Protein AF-A0A3D8HZL1-F1 (afdb_monomer_lite)

Secondary structure (DSSP, 8-state):
---HHHHHHHHHHTT--------TTTTHIIIIIIHHHT---EEEEE--S-B-TTS-B-S-GGGTTHHHHHHHHHHHTT-EEEEPPSSHHHHHHHHHHHHHHHTTT--EEEEEPTTSS-----------GGG------------S---PPPHHHHHHHHHHHHHHTT-EEEEPTTHHHHHHHHH---TTEEE--S-TT-HHHHHHHHHHH-SS-EEEEEEHHHHHHTTTHHHHHHHHHHHHTS--EEEEEEE-SSBTTTTSB--SGGG--HHHHHHHTT-SEEEEESSHHHHHHHHHHHHH--S-SEEEEEEE--S---TTPPPPSS-HHHHHHHHHHHHT-

Radius of gyration: 22.44 Å; chains: 1; bounding box: 57×56×60 Å

pLDDT: mean 88.2, std 12.31, range [43.97, 98.75]

Sequence (341 aa):
MLDTQEFGKLLKDIGVEQFSGVPCSYLAPLTSLNHTFKIPILGFVSLRGKRDENNKNTDEPQHELLGVITDKLLEICEIKYEFLDFDIKKAKIQIKHAKKILDSNQSFFFIVQEGTFCKVPLNLNPLDKSNIVLLDSKKMKSSAESTIPSRLEALRILHNLAFRHNALLFATTGKCGRELYEIADNPNQFYMVGSMGCVSSLSLGIALASKHKVIAIDGDSALLMRLGNLSTNAYYAKNRNLDNFCHILLDNQSHDSTGGQFNLSPFVDFASIAESCGYDKVNIAYNLNDFQKYINLFLEANAGGAHFIYLAIKKGSKENLGRPKILPQDVAKRLSNFLSL

Structure (mmCIF, N/CA/C/O backbone):
data_AF-A0A3D8HZL1-F1
#
_entry.id   AF-A0A3D8HZL1-F1
#
loop_
_atom_site.group_PDB
_atom_site.id
_atom_site.type_symbol
_atom_site.label_atom_id
_atom_site.label_alt_id
_atom_site.label_comp_id
_atom_site.label_asym_id
_atom_site.label_entity_id
_atom_site.label_seq_id
_atom_site.pdbx_PDB_ins_code
_atom_site.Cartn_x
_atom_site.Cartn_y
_atom_site.Cartn_z
_atom_site.occupancy
_atom_site.B_iso_or_equiv
_atom_site.auth_seq_id
_atom_site.auth_comp_id
_atom_site.auth_asym_id
_atom_site.auth_atom_id
_atom_site.pdbx_PDB_model_num
ATOM 1 N N . MET A 1 1 ? 10.787 31.317 -4.666 1.00 67.62 1 MET A N 1
ATOM 2 C CA . MET A 1 1 ? 10.584 30.216 -3.697 1.00 67.62 1 MET A CA 1
ATOM 3 C C . MET A 1 1 ? 11.692 30.321 -2.667 1.00 67.62 1 MET A C 1
ATOM 5 O O . MET A 1 1 ? 12.783 30.702 -3.065 1.00 67.62 1 MET A O 1
ATOM 9 N N . LEU A 1 2 ? 11.412 30.062 -1.388 1.00 75.06 2 LEU A N 1
ATOM 10 C CA . LEU A 1 2 ? 12.455 30.045 -0.357 1.00 75.06 2 LEU A CA 1
ATOM 11 C C . LEU A 1 2 ? 13.391 28.856 -0.597 1.00 75.06 2 LEU A C 1
ATOM 13 O O . LEU A 1 2 ? 12.912 27.751 -0.864 1.00 75.06 2 LEU A O 1
ATOM 17 N N . ASP A 1 3 ? 14.700 29.080 -0.501 1.00 83.56 3 ASP A N 1
ATOM 18 C CA . ASP A 1 3 ? 15.671 27.991 -0.505 1.00 83.56 3 ASP A CA 1
ATOM 19 C C . ASP A 1 3 ? 15.591 27.226 0.824 1.00 83.56 3 ASP A C 1
ATOM 21 O O . ASP A 1 3 ? 15.570 27.809 1.910 1.00 83.56 3 ASP A O 1
ATOM 25 N N . THR A 1 4 ? 15.501 25.897 0.750 1.00 80.12 4 THR A N 1
ATOM 26 C CA . THR A 1 4 ? 15.295 25.063 1.944 1.00 80.12 4 THR A CA 1
ATOM 27 C C . THR A 1 4 ? 16.528 25.037 2.850 1.00 80.12 4 THR A C 1
ATOM 29 O O . THR A 1 4 ? 16.388 24.909 4.066 1.00 80.12 4 THR A O 1
ATOM 32 N N . GLN A 1 5 ? 17.734 25.178 2.292 1.00 82.75 5 GLN A N 1
ATOM 33 C CA . GLN A 1 5 ? 18.969 25.203 3.076 1.00 82.75 5 GLN A CA 1
ATOM 34 C C . GLN A 1 5 ? 19.147 26.550 3.769 1.00 82.75 5 GLN A C 1
ATOM 36 O O . GLN A 1 5 ? 19.523 26.588 4.939 1.00 82.75 5 GLN A O 1
ATOM 41 N N . GLU A 1 6 ? 18.850 27.644 3.069 1.00 86.19 6 GLU A N 1
ATOM 42 C CA . GLU A 1 6 ? 18.871 28.994 3.633 1.00 86.19 6 GLU A CA 1
ATOM 43 C C . GLU A 1 6 ? 17.853 29.132 4.770 1.00 86.19 6 GLU A C 1
ATOM 45 O O . GLU A 1 6 ? 18.212 29.536 5.875 1.00 86.19 6 GLU A O 1
ATOM 50 N N . PHE A 1 7 ? 16.612 28.682 4.558 1.00 86.88 7 PHE A N 1
ATOM 51 C CA . PHE A 1 7 ? 15.594 28.681 5.610 1.00 86.88 7 PHE A CA 1
ATOM 52 C C . PHE A 1 7 ? 15.982 27.786 6.796 1.00 86.88 7 PHE A C 1
ATOM 54 O O . PHE A 1 7 ? 15.795 28.160 7.952 1.00 86.88 7 PHE A O 1
ATOM 61 N N . GLY A 1 8 ? 16.594 26.629 6.525 1.00 84.75 8 GLY A N 1
ATOM 62 C CA . GLY A 1 8 ? 17.117 25.751 7.567 1.00 84.75 8 GLY A CA 1
ATOM 63 C C . GLY A 1 8 ? 18.226 26.386 8.415 1.00 84.75 8 GLY A C 1
ATOM 64 O O . GLY A 1 8 ? 18.346 26.042 9.588 1.00 84.75 8 GLY A O 1
ATOM 65 N N . LYS A 1 9 ? 19.020 27.316 7.865 1.00 88.94 9 LYS A N 1
ATOM 66 C CA . LYS A 1 9 ? 20.005 28.096 8.638 1.00 88.94 9 LYS A CA 1
ATOM 67 C C . LYS A 1 9 ? 19.318 29.116 9.538 1.00 88.94 9 LYS A C 1
ATOM 69 O O . LYS A 1 9 ? 19.621 29.144 10.721 1.00 88.94 9 LYS A O 1
ATOM 74 N N . LEU A 1 10 ? 18.320 29.838 9.025 1.00 89.62 10 LEU A N 1
ATOM 75 C CA . LEU A 1 10 ? 17.545 30.794 9.825 1.00 89.62 10 LEU A CA 1
ATOM 76 C C . LEU A 1 10 ? 16.873 30.134 11.039 1.00 89.62 10 LEU A C 1
ATOM 78 O O . LEU A 1 10 ? 16.855 30.713 12.121 1.00 89.62 10 LEU A O 1
ATOM 82 N N . LEU A 1 11 ? 16.353 28.910 10.883 1.00 86.25 11 LEU A N 1
ATOM 83 C CA . LEU A 1 11 ? 15.799 28.135 12.002 1.00 86.25 11 LEU A CA 1
ATOM 84 C C . LEU A 1 11 ? 16.864 27.802 13.058 1.00 86.25 11 LEU A C 1
ATOM 86 O O . LEU A 1 11 ? 16.599 27.888 14.256 1.00 86.25 11 LEU A O 1
ATOM 90 N N . LYS A 1 12 ? 18.083 27.470 12.626 1.00 87.88 12 LYS A N 1
ATOM 91 C CA . LYS A 1 12 ? 19.201 27.210 13.541 1.00 87.88 12 LYS A CA 1
ATOM 92 C C . LYS A 1 12 ? 19.683 28.477 14.239 1.00 87.88 12 LYS A C 1
ATOM 94 O O . LYS A 1 12 ? 19.988 28.413 15.425 1.00 87.88 12 LYS A O 1
ATOM 99 N N . ASP A 1 13 ? 19.686 29.616 13.550 1.00 91.94 13 ASP A N 1
ATOM 100 C CA . ASP A 1 13 ? 20.103 30.908 14.111 1.00 91.94 13 ASP A CA 1
ATOM 101 C C . ASP A 1 13 ? 19.198 31.358 15.274 1.00 91.94 13 ASP A C 1
ATOM 103 O O . ASP A 1 13 ? 19.655 32.046 16.184 1.00 91.94 13 ASP A O 1
ATOM 107 N N . ILE A 1 14 ? 17.933 30.919 15.296 1.00 92.88 14 ILE A N 1
ATOM 108 C CA . ILE A 1 14 ? 16.999 31.138 16.415 1.00 92.88 14 ILE A CA 1
ATOM 109 C C . ILE A 1 14 ? 16.994 29.994 17.449 1.00 92.88 14 ILE A C 1
ATOM 111 O O . ILE A 1 14 ? 16.110 29.939 18.304 1.00 92.88 14 ILE A O 1
ATOM 115 N N . GLY A 1 15 ? 17.960 29.072 17.381 1.00 88.62 15 GLY A N 1
ATOM 116 C CA . GLY A 1 15 ? 18.131 27.973 18.336 1.00 88.62 15 GLY A CA 1
ATOM 117 C C . GLY A 1 15 ? 17.272 26.730 18.074 1.00 88.62 15 GLY A C 1
ATOM 118 O O . GLY A 1 15 ? 17.205 25.849 18.930 1.00 88.62 15 GLY A O 1
ATOM 119 N N . VAL A 1 16 ? 16.612 26.618 16.914 1.00 86.31 16 VAL A N 1
ATOM 120 C CA . VAL A 1 16 ? 15.853 25.415 16.534 1.00 86.31 16 VAL A CA 1
ATOM 121 C C . VAL A 1 16 ? 16.761 24.469 15.748 1.00 86.31 16 VAL A C 1
ATOM 123 O O . VAL A 1 16 ? 16.917 24.574 14.532 1.00 86.31 16 VAL A O 1
ATOM 126 N N . GLU A 1 17 ? 17.369 23.515 16.452 1.00 81.50 17 GLU A N 1
ATOM 127 C CA . GLU A 1 17 ? 18.306 22.554 15.848 1.00 81.50 17 GLU A CA 1
ATOM 128 C C . GLU A 1 17 ? 17.616 21.372 15.156 1.00 81.50 17 GLU A C 1
ATOM 130 O O . GLU A 1 17 ? 18.170 20.782 14.225 1.00 81.50 17 GLU A O 1
ATOM 135 N N . GLN A 1 18 ? 16.401 21.033 15.597 1.00 73.56 18 GLN A N 1
ATOM 136 C CA . GLN A 1 18 ? 15.614 19.923 15.075 1.00 73.56 18 GLN A CA 1
ATOM 137 C C . GLN A 1 18 ? 14.296 20.434 14.511 1.00 73.56 18 GLN A C 1
ATOM 139 O O . GLN A 1 18 ? 13.428 20.928 15.225 1.00 73.56 18 GLN A O 1
ATOM 144 N N . PHE A 1 19 ? 14.140 20.274 13.207 1.00 73.50 19 PHE A N 1
ATOM 145 C CA . PHE A 1 19 ? 12.904 20.550 12.503 1.00 73.50 19 PHE A CA 1
ATOM 146 C C . PHE A 1 19 ? 12.744 19.514 11.402 1.00 73.50 19 PHE A C 1
ATOM 148 O O . PHE A 1 19 ? 13.710 19.065 10.786 1.00 73.50 19 PHE A O 1
ATOM 155 N N . SER A 1 20 ? 11.503 19.124 11.162 1.00 66.38 20 SER A N 1
ATOM 156 C CA . SER A 1 20 ? 11.160 18.216 10.084 1.00 66.38 20 SER A CA 1
ATOM 157 C C . SER A 1 20 ? 9.954 18.774 9.360 1.00 66.38 20 SER A C 1
ATOM 159 O O . SER A 1 20 ? 9.000 19.244 9.985 1.00 66.38 20 SER A O 1
ATOM 161 N N . GLY A 1 21 ? 9.999 18.727 8.031 1.00 62.84 21 GLY A N 1
ATOM 162 C CA . GLY A 1 21 ? 8.802 18.919 7.236 1.00 62.84 21 GLY A CA 1
ATOM 163 C C . GLY A 1 21 ? 7.863 17.764 7.534 1.00 62.84 21 GLY A C 1
ATOM 164 O O . GLY A 1 21 ? 8.164 16.615 7.220 1.00 62.84 21 GLY A O 1
ATOM 165 N N . VAL A 1 22 ? 6.730 18.058 8.156 1.00 55.78 22 VAL A N 1
ATOM 166 C CA . VAL A 1 22 ? 5.707 17.046 8.373 1.00 55.78 22 VAL A CA 1
ATOM 167 C C . VAL A 1 22 ? 4.932 16.901 7.061 1.00 55.78 22 VAL A C 1
ATOM 169 O O . VAL A 1 22 ? 4.287 17.864 6.639 1.00 55.78 22 VAL A O 1
ATOM 172 N N . PRO A 1 23 ? 4.974 15.744 6.376 1.00 57.34 23 PRO A N 1
ATOM 173 C CA . PRO A 1 23 ? 4.079 15.520 5.247 1.00 57.34 23 PRO A CA 1
ATOM 174 C C . PRO A 1 23 ? 2.627 15.648 5.725 1.00 57.34 23 PRO A C 1
ATOM 176 O O . PRO A 1 23 ? 2.332 15.338 6.876 1.00 57.34 23 PRO A O 1
ATOM 179 N N . CYS A 1 24 ? 1.685 16.023 4.855 1.00 56.47 24 CYS A N 1
ATOM 180 C CA . CYS A 1 24 ? 0.246 16.089 5.180 1.00 56.47 24 CYS A CA 1
ATOM 181 C C . CYS A 1 24 ? -0.378 14.713 5.552 1.00 56.47 24 CYS A C 1
ATOM 183 O O . CYS A 1 24 ? -1.572 14.495 5.367 1.00 56.47 24 CYS A O 1
ATOM 185 N N . SER A 1 25 ? 0.424 13.741 6.000 1.00 58.78 25 SER A N 1
ATOM 186 C CA . SER A 1 25 ? 0.198 12.310 5.886 1.00 58.78 25 SER A CA 1
ATOM 187 C C . SER A 1 25 ? 0.012 11.555 7.196 1.00 58.78 25 SER A C 1
ATOM 189 O O . SER A 1 25 ? -0.097 10.330 7.137 1.00 58.78 25 SER A O 1
ATOM 191 N N . TYR A 1 26 ? -0.049 12.210 8.360 1.00 65.94 26 TYR A N 1
ATOM 192 C CA . TYR A 1 26 ? -0.315 11.485 9.615 1.00 65.94 26 TYR A CA 1
ATOM 193 C C . TYR A 1 26 ? -1.641 10.719 9.566 1.00 65.94 26 TYR A C 1
ATOM 195 O O . TYR A 1 26 ? -1.718 9.581 10.018 1.00 65.94 26 TYR A O 1
ATOM 203 N N . LEU A 1 27 ? -2.647 11.301 8.912 1.00 76.50 27 LEU A N 1
ATOM 204 C CA . LEU A 1 27 ? -3.938 10.666 8.651 1.00 76.50 27 LEU A CA 1
ATOM 205 C C . LEU A 1 27 ? -4.109 10.289 7.171 1.00 76.50 27 LEU A C 1
ATOM 207 O O . LEU A 1 27 ? -5.232 10.068 6.731 1.00 76.50 27 LEU A O 1
ATOM 211 N N . ALA A 1 28 ? -3.017 10.187 6.394 1.00 77.75 28 ALA A N 1
ATOM 212 C CA . ALA A 1 28 ? -3.084 9.983 4.940 1.00 77.75 28 ALA A CA 1
ATOM 213 C C . ALA A 1 28 ? -3.964 8.802 4.505 1.00 77.75 28 ALA A C 1
ATOM 215 O O . ALA A 1 28 ? -4.755 8.997 3.586 1.00 77.75 28 ALA A O 1
ATOM 216 N N . PRO A 1 29 ? -3.909 7.606 5.128 1.00 82.81 29 PRO A N 1
ATOM 217 C CA . PRO A 1 29 ? -4.814 6.527 4.740 1.00 82.81 29 PRO A CA 1
ATOM 218 C C . PRO A 1 29 ? -6.289 6.944 4.808 1.00 82.81 29 PRO A C 1
ATOM 220 O O . PRO A 1 29 ? -7.064 6.615 3.922 1.00 82.81 29 PRO A O 1
ATOM 223 N N . LEU A 1 30 ? -6.669 7.747 5.801 1.00 84.19 30 LEU A N 1
ATOM 224 C CA . LEU A 1 30 ? -8.041 8.215 5.966 1.00 84.19 30 LEU A CA 1
ATOM 225 C C . LEU A 1 30 ? -8.363 9.389 5.030 1.00 84.19 30 LEU A C 1
ATOM 227 O O . LEU A 1 30 ? -9.358 9.352 4.309 1.00 84.19 30 LEU A O 1
ATOM 231 N N . THR A 1 31 ? -7.508 10.411 4.994 1.00 84.69 31 THR A N 1
ATOM 232 C CA . THR A 1 31 ? -7.794 11.676 4.297 1.00 84.69 31 THR A CA 1
ATOM 233 C C . THR A 1 31 ? -7.377 11.688 2.828 1.00 84.69 31 THR A C 1
ATOM 235 O O . THR A 1 31 ? -8.007 12.353 2.016 1.00 84.69 31 THR A O 1
ATOM 238 N N . SER A 1 32 ? -6.320 10.961 2.462 1.00 83.81 32 SER A N 1
ATOM 239 C CA . SER A 1 32 ? -5.737 10.961 1.111 1.00 83.81 32 SER A CA 1
ATOM 240 C C . SER A 1 32 ? -6.030 9.689 0.315 1.00 83.81 32 SER A C 1
ATOM 242 O O . SER A 1 32 ? -5.999 9.724 -0.908 1.00 83.81 32 SER A O 1
ATOM 244 N N . LEU A 1 33 ? -6.306 8.557 0.975 1.00 83.81 33 LEU A N 1
ATOM 245 C CA . LEU A 1 33 ? -6.758 7.339 0.295 1.00 83.81 33 LEU A CA 1
ATOM 246 C C . LEU A 1 33 ? -8.278 7.206 0.403 1.00 83.81 33 LEU A C 1
ATOM 248 O O . LEU A 1 33 ? -8.976 7.376 -0.591 1.00 83.81 33 LEU A O 1
ATOM 252 N N . ASN A 1 34 ? -8.816 6.969 1.596 1.00 85.69 34 ASN A N 1
ATOM 253 C CA . ASN A 1 34 ? -10.232 6.637 1.738 1.00 85.69 34 ASN A CA 1
ATOM 254 C C . ASN A 1 34 ? -11.156 7.782 1.323 1.00 85.69 34 ASN A C 1
ATOM 256 O O . ASN A 1 34 ? -12.070 7.571 0.527 1.00 85.69 34 ASN A O 1
ATOM 260 N N . HIS A 1 35 ? -10.904 8.999 1.813 1.00 87.06 35 HIS A N 1
ATOM 261 C CA . HIS A 1 35 ? -11.725 10.156 1.462 1.00 87.06 35 HIS A CA 1
ATOM 262 C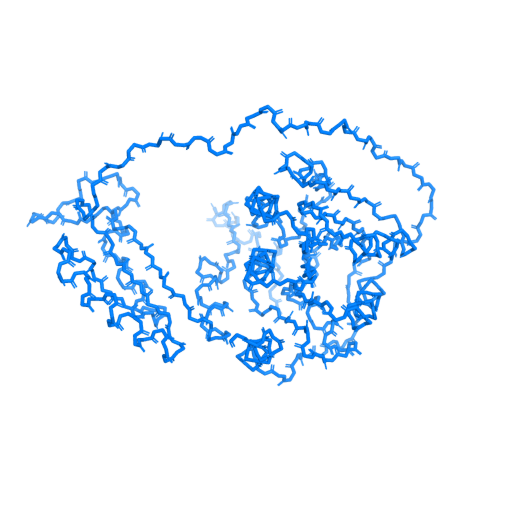 C . HIS A 1 35 ? -11.628 10.498 -0.035 1.00 87.06 35 HIS A C 1
ATOM 264 O O . HIS A 1 35 ? -12.650 10.768 -0.667 1.00 87.06 35 HIS A O 1
ATOM 270 N N . THR A 1 36 ? -10.420 10.466 -0.609 1.00 87.62 36 THR A N 1
ATOM 271 C CA . THR A 1 36 ? -10.164 10.835 -2.012 1.00 87.62 36 THR A CA 1
ATOM 272 C C . THR A 1 36 ? -10.708 9.807 -3.005 1.00 87.62 36 THR A C 1
ATOM 274 O O . THR A 1 36 ? -11.285 10.187 -4.021 1.00 87.62 36 THR A O 1
ATOM 277 N N . PHE A 1 37 ? -10.552 8.512 -2.720 1.00 88.19 37 PHE A N 1
ATOM 278 C CA . PHE A 1 37 ? -11.032 7.430 -3.586 1.00 88.19 37 PHE A CA 1
ATOM 279 C C . PHE A 1 37 ? -12.460 6.981 -3.259 1.00 88.19 37 PHE A C 1
ATOM 281 O O . PHE A 1 37 ? -13.004 6.149 -3.979 1.00 88.19 37 PHE A O 1
ATOM 288 N N . LYS A 1 38 ? -13.066 7.512 -2.187 1.00 89.81 38 LYS A N 1
ATOM 289 C CA . LYS A 1 38 ? -14.375 7.086 -1.663 1.00 89.81 38 LYS A CA 1
ATOM 290 C C . LYS A 1 38 ? -14.443 5.572 -1.429 1.00 89.81 38 LYS A C 1
ATOM 292 O O . LYS A 1 38 ? -15.451 4.938 -1.714 1.00 89.81 38 LYS A O 1
ATOM 297 N N . ILE A 1 39 ? -13.356 5.004 -0.900 1.00 87.88 39 ILE A N 1
ATOM 298 C CA . ILE A 1 39 ? -13.279 3.590 -0.511 1.00 87.88 39 ILE A CA 1
ATOM 299 C C . ILE A 1 39 ? -13.743 3.490 0.951 1.00 87.88 39 ILE A C 1
ATOM 301 O O . ILE A 1 39 ? -13.028 3.971 1.839 1.00 87.88 39 ILE A O 1
ATOM 305 N N . PRO A 1 40 ? -14.932 2.924 1.229 1.00 89.44 40 PRO A N 1
ATOM 306 C CA . PRO A 1 40 ? -15.453 2.845 2.585 1.00 89.44 40 PRO A CA 1
ATOM 307 C C . PRO A 1 40 ? -14.705 1.780 3.391 1.00 89.44 40 PRO A C 1
ATOM 309 O O . PRO A 1 40 ? -14.499 0.660 2.926 1.00 89.44 40 PRO A O 1
ATOM 312 N N . ILE A 1 41 ? -14.337 2.114 4.629 1.00 91.44 41 ILE A N 1
ATOM 313 C CA . ILE A 1 41 ? -13.840 1.138 5.604 1.00 91.44 41 ILE A CA 1
ATOM 314 C C . ILE A 1 41 ? -14.643 1.213 6.895 1.00 91.44 41 ILE A C 1
ATOM 316 O O . ILE A 1 41 ? -15.091 2.289 7.303 1.00 91.44 41 ILE A O 1
ATOM 320 N N . LEU A 1 42 ? -14.768 0.062 7.553 1.00 92.06 42 LEU A N 1
ATOM 321 C CA . LEU A 1 42 ? -15.196 -0.020 8.940 1.00 92.06 42 LEU A CA 1
ATOM 322 C C . LEU A 1 42 ? -13.956 -0.027 9.835 1.00 92.06 42 LEU A C 1
ATOM 324 O O . LEU A 1 42 ? -13.165 -0.969 9.787 1.00 92.06 42 LEU A O 1
ATOM 328 N N . GLY A 1 43 ? -13.781 1.025 10.627 1.00 91.88 43 GLY A N 1
ATOM 329 C CA . GLY A 1 43 ? -12.673 1.163 11.563 1.00 91.88 43 GLY A CA 1
ATOM 330 C C . GLY A 1 43 ? -13.081 0.913 13.010 1.00 91.88 43 GLY A C 1
ATOM 331 O O . GLY A 1 43 ? -14.234 1.103 13.393 1.00 91.88 43 GLY A O 1
ATOM 332 N N . PHE A 1 44 ? -12.105 0.537 13.831 1.00 92.62 44 PHE A N 1
ATOM 333 C CA . PHE A 1 44 ? -12.229 0.484 15.285 1.00 92.62 44 PHE A CA 1
ATOM 334 C C . PHE A 1 44 ? -11.041 1.234 15.882 1.00 92.62 44 PHE A C 1
ATOM 336 O O . PHE A 1 44 ? -9.894 0.949 15.536 1.00 92.62 44 PHE A O 1
ATOM 343 N N . VAL A 1 45 ? -11.309 2.198 16.758 1.00 92.94 45 VAL A N 1
ATOM 344 C CA . VAL A 1 45 ? -10.292 3.010 17.430 1.00 92.94 45 VAL A CA 1
ATOM 345 C C . VAL A 1 45 ? -10.463 2.838 18.927 1.00 92.94 45 VAL A C 1
ATOM 347 O O . VAL A 1 45 ? -11.520 3.128 19.478 1.00 92.94 45 VAL A O 1
ATOM 350 N N . SER A 1 46 ? -9.422 2.350 19.593 1.00 91.31 46 SER A N 1
ATOM 351 C CA . SER A 1 46 ? -9.400 2.258 21.049 1.00 91.31 46 SER A CA 1
ATOM 352 C C . SER A 1 46 ? -9.317 3.652 21.666 1.00 91.31 46 SER A C 1
ATOM 354 O O . SER A 1 46 ? -8.378 4.396 21.376 1.00 91.31 46 SER A O 1
ATOM 356 N N . LEU A 1 47 ? -10.248 3.980 22.557 1.00 91.88 47 LEU A N 1
ATOM 357 C CA . LEU A 1 47 ? -10.196 5.194 23.358 1.00 91.88 47 LEU A CA 1
ATOM 358 C C . LEU A 1 47 ? -9.302 4.966 24.574 1.00 91.88 47 LEU A C 1
ATOM 360 O O . LEU A 1 47 ? -9.702 4.326 25.546 1.00 91.88 47 LEU A O 1
ATOM 364 N N . ARG A 1 48 ? -8.088 5.501 24.501 1.00 89.81 48 ARG A N 1
ATOM 365 C CA . ARG A 1 48 ? -7.121 5.547 25.603 1.00 89.81 48 ARG A CA 1
ATOM 366 C C . ARG A 1 48 ? -7.121 6.945 26.221 1.00 89.81 48 ARG A C 1
ATOM 368 O O . ARG A 1 48 ? -7.351 7.914 25.505 1.00 89.81 48 ARG A O 1
ATOM 375 N N . GLY A 1 49 ? -6.883 7.051 27.528 1.00 89.44 49 GLY A N 1
ATOM 376 C CA . GLY A 1 49 ? -6.830 8.338 28.239 1.00 89.44 49 GLY A CA 1
ATOM 377 C C . GLY A 1 49 ? -8.169 9.052 28.443 1.00 89.44 49 GLY A C 1
ATOM 378 O O . GLY A 1 49 ? -8.194 10.274 28.605 1.00 89.44 49 GLY A O 1
ATOM 379 N N . LYS A 1 50 ? -9.297 8.324 28.411 1.00 90.06 50 LYS A N 1
ATOM 380 C CA . LYS A 1 50 ? -10.621 8.891 28.723 1.00 90.06 50 LYS A CA 1
ATOM 381 C C . LYS A 1 50 ? -10.585 9.525 30.119 1.00 90.06 50 LYS A C 1
ATOM 383 O O . LYS A 1 50 ? -10.132 8.892 31.068 1.00 90.06 50 LYS A O 1
ATOM 388 N N . ARG A 1 51 ? -11.093 10.753 30.241 1.00 88.25 51 ARG A N 1
ATOM 389 C CA . ARG A 1 51 ? -11.216 11.428 31.538 1.00 88.25 51 ARG A CA 1
ATOM 390 C C . ARG A 1 51 ? -12.261 10.740 32.411 1.00 88.25 51 ARG A C 1
ATOM 392 O O . ARG A 1 51 ? -13.329 10.366 31.919 1.00 88.25 51 ARG A O 1
ATOM 399 N N . ASP A 1 52 ? -11.941 10.589 33.690 1.00 88.00 52 ASP A N 1
ATOM 400 C CA . ASP A 1 52 ? -12.889 10.116 34.692 1.00 88.00 52 ASP A CA 1
ATOM 401 C C . ASP A 1 52 ? -13.942 11.190 35.030 1.00 88.00 52 ASP A C 1
ATOM 403 O O . ASP A 1 52 ? -13.952 12.304 34.498 1.00 88.00 52 ASP A O 1
ATOM 407 N N . GLU A 1 53 ? -14.843 10.849 35.942 1.00 87.94 53 GLU A N 1
ATOM 408 C CA . GLU A 1 53 ? -15.890 11.734 36.460 1.00 87.94 53 GLU A CA 1
ATOM 409 C C . GLU A 1 53 ? -15.362 12.997 37.171 1.00 87.94 53 GLU A C 1
ATOM 411 O O . GLU A 1 53 ? -16.081 13.989 37.268 1.00 87.94 53 GLU A O 1
ATOM 416 N N . ASN A 1 54 ? -14.089 13.014 37.580 1.00 90.38 54 ASN A N 1
ATOM 417 C CA . ASN A 1 54 ? -13.404 14.170 38.167 1.00 90.38 54 ASN A CA 1
ATOM 418 C C . ASN A 1 54 ? -12.515 14.914 37.153 1.00 90.38 54 ASN A C 1
ATOM 420 O O . ASN A 1 54 ? -11.683 15.738 37.543 1.00 90.38 54 ASN A O 1
ATOM 424 N N . ASN A 1 55 ? -12.669 14.622 35.858 1.00 87.50 55 ASN A N 1
ATOM 425 C CA . ASN A 1 55 ? -11.872 15.165 34.762 1.00 87.50 55 ASN A CA 1
ATOM 426 C C . ASN A 1 55 ? -10.358 14.859 34.859 1.00 87.50 55 ASN A C 1
ATOM 428 O O . ASN A 1 55 ? -9.525 15.601 34.330 1.00 87.50 55 ASN A O 1
ATOM 432 N N . LYS A 1 56 ? -9.970 13.763 35.522 1.00 88.62 56 LYS A N 1
ATOM 433 C CA . LYS A 1 56 ? -8.576 13.307 35.629 1.00 88.62 56 LYS A CA 1
ATOM 434 C C . LYS A 1 56 ? -8.267 12.241 34.581 1.00 88.62 56 LYS A C 1
ATOM 436 O O . LYS A 1 56 ? -9.128 11.449 34.209 1.00 88.62 56 LYS A O 1
ATOM 441 N N . ASN A 1 57 ? -7.028 12.244 34.079 1.00 87.69 57 ASN A N 1
ATOM 442 C CA . ASN A 1 57 ? -6.518 11.135 33.272 1.00 87.69 57 ASN A CA 1
ATOM 443 C C . ASN A 1 57 ? -5.943 10.073 34.216 1.00 87.69 57 ASN A C 1
ATOM 445 O O . ASN A 1 57 ? -5.090 10.392 35.042 1.00 87.69 57 ASN A O 1
ATOM 449 N N . THR A 1 58 ? -6.416 8.837 34.089 1.00 86.12 58 THR A N 1
ATOM 450 C CA . THR A 1 58 ? -5.942 7.674 34.855 1.00 86.12 58 THR A CA 1
ATOM 451 C C . THR A 1 58 ? -5.103 6.711 34.009 1.00 86.12 58 THR A C 1
ATOM 453 O O . THR A 1 58 ? -4.663 5.683 34.512 1.00 86.12 58 THR A O 1
ATOM 456 N N . ASP A 1 59 ? -4.910 7.020 32.725 1.00 89.06 59 ASP A N 1
ATOM 457 C CA . ASP A 1 59 ? -4.055 6.291 31.786 1.00 89.06 59 ASP A CA 1
ATOM 458 C C . ASP A 1 59 ? -2.674 6.968 31.694 1.00 89.06 59 ASP A C 1
ATOM 460 O O . ASP A 1 59 ? -2.438 8.040 32.254 1.00 89.06 59 ASP A O 1
ATOM 464 N N . GLU A 1 60 ? -1.769 6.365 30.934 1.00 88.44 60 GLU A N 1
ATOM 465 C CA . GLU A 1 60 ? -0.442 6.903 30.673 1.00 88.44 60 GLU A CA 1
ATOM 466 C C . GLU A 1 60 ? -0.499 8.321 30.059 1.00 88.44 60 GLU A C 1
ATOM 468 O O . GLU A 1 60 ? -1.389 8.609 29.243 1.00 88.44 60 GLU A O 1
ATOM 473 N N . PRO A 1 61 ? 0.449 9.219 30.396 1.00 89.00 61 PRO A N 1
ATOM 474 C CA . PRO A 1 61 ? 0.394 10.633 30.010 1.00 89.00 61 PRO A CA 1
ATOM 475 C C . PRO A 1 61 ? 0.247 10.882 28.503 1.00 89.00 61 PRO A C 1
ATOM 477 O O . PRO A 1 61 ? -0.463 11.797 28.092 1.00 89.00 61 PRO A O 1
ATOM 480 N N . GLN A 1 62 ? 0.847 10.044 27.650 1.00 86.19 62 GLN A N 1
ATOM 481 C CA . GLN A 1 62 ? 0.746 10.187 26.192 1.00 86.19 62 GLN A CA 1
ATOM 482 C C . GLN A 1 62 ? -0.681 10.014 25.647 1.00 86.19 62 GLN A C 1
ATOM 484 O O . GLN A 1 62 ? -0.973 10.460 24.537 1.00 86.19 62 GLN A O 1
ATOM 489 N N . HIS A 1 63 ? -1.579 9.373 26.399 1.00 89.75 63 HIS A N 1
ATOM 490 C CA . HIS A 1 63 ? -2.968 9.173 25.992 1.00 89.75 63 HIS A CA 1
ATOM 491 C C . HIS A 1 63 ? -3.886 10.327 26.408 1.00 89.75 63 HIS A C 1
ATOM 493 O O . HIS A 1 63 ? -5.003 10.418 25.904 1.00 89.75 63 HIS A O 1
ATOM 499 N N . GLU A 1 64 ? -3.422 11.228 27.278 1.00 90.94 64 GLU A N 1
ATOM 500 C CA . GLU A 1 64 ? -4.231 12.288 27.884 1.00 90.94 64 GLU A CA 1
ATOM 501 C C . GLU A 1 64 ? -4.954 13.157 26.847 1.00 90.94 64 GLU A C 1
ATOM 503 O O . GLU A 1 64 ? -6.153 13.419 26.960 1.00 90.94 64 GLU A O 1
ATOM 508 N N . LEU A 1 65 ? -4.224 13.597 25.820 1.00 91.06 65 LEU A N 1
ATOM 509 C CA . LEU A 1 65 ? -4.796 14.403 24.749 1.00 91.06 65 LEU A CA 1
ATOM 510 C C . LEU A 1 65 ? -5.739 13.564 23.879 1.00 91.06 65 LEU A C 1
ATOM 512 O O . LEU A 1 65 ? -6.854 13.996 23.588 1.00 91.06 65 LEU A O 1
ATOM 516 N N . LEU A 1 66 ? -5.312 12.357 23.492 1.00 89.75 66 LEU A N 1
ATOM 517 C CA . LEU A 1 66 ? -6.083 11.468 22.618 1.00 89.75 66 LEU A CA 1
ATOM 518 C C . LEU A 1 66 ? -7.440 11.104 23.227 1.00 89.75 66 LEU A C 1
ATOM 520 O O . LEU A 1 66 ? -8.441 11.121 22.511 1.00 89.75 66 LEU A O 1
ATOM 524 N N . GLY A 1 67 ? -7.521 10.888 24.538 1.00 89.88 67 GLY A N 1
ATOM 525 C CA . GLY A 1 67 ? -8.785 10.609 25.219 1.00 89.88 67 GLY A CA 1
ATOM 526 C C . GLY A 1 67 ? -9.818 11.737 25.151 1.00 89.88 67 GLY A C 1
ATOM 527 O O . GLY A 1 67 ? -11.003 11.484 25.352 1.00 89.88 67 GLY A O 1
ATOM 528 N N . VAL A 1 68 ? -9.385 12.964 24.835 1.00 91.75 68 VAL A N 1
ATOM 529 C CA . VAL A 1 68 ? -10.232 14.168 24.729 1.00 91.75 68 VAL A CA 1
ATOM 530 C C . VAL A 1 68 ? -10.535 14.560 23.277 1.00 91.75 68 VAL A C 1
ATOM 532 O O . VAL A 1 68 ? -11.491 15.306 23.034 1.00 91.75 68 VAL A O 1
ATOM 535 N N . ILE A 1 69 ? -9.705 14.128 22.320 1.00 93.69 69 ILE A N 1
ATOM 536 C CA . ILE A 1 69 ? -9.806 14.563 20.917 1.00 93.69 69 ILE A CA 1
ATOM 537 C C . ILE A 1 69 ? -10.098 13.440 19.921 1.00 93.69 69 ILE A C 1
ATOM 539 O O . ILE A 1 69 ? -10.253 13.741 18.745 1.00 93.69 69 ILE A O 1
ATOM 543 N N . THR A 1 70 ? -10.151 12.168 20.329 1.00 92.94 70 THR A N 1
ATOM 544 C CA . THR A 1 70 ? -10.310 11.035 19.389 1.00 92.94 70 THR A CA 1
ATOM 545 C C . THR A 1 70 ? -11.546 11.172 18.495 1.00 92.94 70 THR A C 1
ATOM 547 O O . THR A 1 70 ? -11.459 11.010 17.281 1.00 92.94 70 THR A O 1
ATOM 550 N N . ASP A 1 71 ? -12.690 11.497 19.084 1.00 93.69 71 ASP A N 1
ATOM 551 C CA . ASP A 1 71 ? -13.956 11.740 18.392 1.00 93.69 71 ASP A CA 1
ATOM 552 C C . ASP A 1 71 ? -13.880 12.974 17.477 1.00 93.69 71 ASP A C 1
ATOM 554 O O . ASP A 1 71 ? -14.251 12.909 16.305 1.00 93.69 71 ASP A O 1
ATOM 558 N N . LYS A 1 72 ? -13.280 14.062 17.971 1.00 94.88 72 LYS A N 1
ATOM 559 C CA . LYS A 1 72 ? -13.058 15.304 17.213 1.00 94.88 72 LYS A CA 1
ATOM 560 C C . LYS A 1 72 ? -12.135 15.095 16.016 1.00 94.88 72 LYS A C 1
ATOM 562 O O . LYS A 1 72 ? -12.348 15.693 14.969 1.00 94.88 72 LYS A O 1
ATOM 567 N N . LEU A 1 73 ? -11.118 14.241 16.138 1.00 91.94 73 LEU A N 1
ATOM 568 C CA . LEU A 1 73 ? -10.231 13.894 15.026 1.00 91.94 73 LEU A CA 1
ATOM 569 C C . LEU A 1 73 ? -11.000 13.178 13.911 1.00 91.94 73 LEU A C 1
ATOM 571 O O . LEU A 1 73 ? -10.790 13.487 12.738 1.00 91.94 73 LEU A O 1
ATOM 575 N N . LEU A 1 74 ? -11.901 12.253 14.264 1.00 92.25 74 LEU A N 1
ATOM 576 C CA . LEU A 1 74 ? -12.765 11.579 13.291 1.00 92.25 74 LEU A CA 1
ATOM 577 C C . LEU A 1 74 ? -13.748 12.563 12.649 1.00 92.25 74 LEU A C 1
ATOM 579 O O . LEU A 1 74 ? -13.910 12.543 11.430 1.00 92.25 74 LEU A O 1
ATOM 583 N N . GLU A 1 75 ? -14.333 13.462 13.441 1.00 93.62 75 GLU A N 1
ATOM 584 C CA . GLU A 1 75 ? -15.227 14.514 12.953 1.00 93.62 75 GLU A CA 1
ATOM 585 C C . GLU A 1 75 ? -14.530 15.459 11.965 1.00 93.62 75 GLU A C 1
ATOM 587 O O . GLU A 1 75 ? -15.042 15.678 10.869 1.00 93.62 75 GLU A O 1
ATOM 592 N N . ILE A 1 76 ? -13.329 15.947 12.300 1.00 92.19 76 ILE A N 1
ATOM 593 C CA . ILE A 1 76 ? -12.503 16.800 11.425 1.00 92.19 76 ILE A CA 1
ATOM 594 C C . ILE A 1 76 ? -12.141 16.075 10.122 1.00 92.19 76 ILE A C 1
ATOM 596 O O . ILE A 1 76 ? -12.041 16.703 9.072 1.00 92.19 76 ILE A O 1
ATOM 600 N N . CYS A 1 77 ? -11.959 14.753 10.170 1.00 89.56 77 CYS A N 1
ATOM 601 C CA . CYS A 1 77 ? -11.713 13.939 8.978 1.00 89.56 77 CYS A CA 1
ATOM 602 C C . CYS A 1 77 ? -12.986 13.602 8.184 1.00 89.56 77 CYS A C 1
ATOM 604 O O . CYS A 1 77 ? -12.904 12.839 7.219 1.00 89.56 77 CYS A O 1
ATOM 606 N N . GLU A 1 78 ? -14.146 14.131 8.585 1.00 91.88 78 GLU A N 1
ATOM 607 C CA . GLU A 1 78 ? -15.465 13.839 8.012 1.00 91.88 78 GLU A CA 1
ATOM 608 C C . GLU A 1 78 ? -15.837 12.345 8.068 1.00 91.88 78 GLU A C 1
ATOM 610 O O . GLU A 1 78 ? -16.535 11.814 7.200 1.00 91.88 78 GLU A O 1
ATOM 615 N N . ILE A 1 79 ? -15.374 11.643 9.104 1.00 92.75 79 ILE A N 1
ATOM 616 C CA . ILE A 1 79 ? -15.644 10.221 9.322 1.00 92.75 79 ILE A CA 1
ATOM 617 C C . ILE A 1 79 ? -16.800 10.083 10.306 1.00 92.75 79 ILE A C 1
ATOM 619 O O . ILE A 1 79 ? -16.770 10.621 11.412 1.00 92.75 79 ILE A O 1
ATOM 623 N N . LYS A 1 80 ? -17.828 9.322 9.920 1.00 95.19 80 LYS A N 1
ATOM 624 C CA . LYS A 1 80 ? -18.934 8.996 10.824 1.00 95.19 80 LYS A CA 1
ATOM 625 C C . LYS A 1 80 ? -18.452 8.029 11.897 1.00 95.19 80 LYS A C 1
ATOM 627 O O . LYS A 1 80 ? -17.706 7.100 11.595 1.00 95.19 80 LYS A O 1
ATOM 632 N N . TYR A 1 81 ? -18.887 8.230 13.135 1.00 97.25 81 TYR A N 1
ATOM 633 C CA . TYR A 1 81 ? -18.479 7.369 14.234 1.00 97.25 81 TYR A CA 1
ATOM 634 C C . TYR A 1 81 ? -19.562 7.198 15.295 1.00 97.25 81 TYR A C 1
ATOM 636 O O . TYR A 1 81 ? -20.471 8.017 15.413 1.00 97.25 81 TYR A O 1
ATOM 644 N N . GLU A 1 82 ? -19.418 6.141 16.090 1.00 97.88 82 GLU A N 1
ATOM 645 C CA . GLU A 1 82 ? -20.174 5.906 17.321 1.00 97.88 82 GLU A CA 1
ATOM 646 C C . GLU A 1 82 ? -19.270 5.297 18.395 1.00 97.88 82 GLU A C 1
ATOM 648 O O . GLU A 1 82 ? -18.326 4.568 18.090 1.00 97.88 82 GLU A O 1
ATOM 653 N N . PHE A 1 83 ? -19.588 5.535 19.667 1.00 96.88 83 PHE A N 1
ATOM 654 C CA . PHE A 1 83 ? -19.013 4.750 20.758 1.00 96.88 83 PHE A CA 1
ATOM 655 C C . PHE A 1 83 ? -19.666 3.367 20.778 1.00 96.88 83 PHE A C 1
ATOM 657 O O . PHE A 1 83 ? -20.892 3.263 20.830 1.00 96.88 83 PHE A O 1
ATOM 664 N N . LEU A 1 84 ? -18.861 2.307 20.715 1.00 96.56 84 LEU A N 1
ATOM 665 C CA . LEU A 1 84 ? -19.368 0.938 20.719 1.00 96.56 84 LEU A CA 1
ATOM 666 C C . LEU A 1 84 ? -19.923 0.584 22.104 1.00 96.56 84 LEU A C 1
ATOM 668 O O . LEU A 1 84 ? -19.200 0.650 23.100 1.00 96.56 84 LEU A O 1
ATOM 672 N N . ASP A 1 85 ? -21.197 0.198 22.158 1.00 96.38 85 ASP A N 1
ATOM 673 C CA . ASP A 1 85 ? -21.863 -0.193 23.400 1.00 96.38 85 ASP A CA 1
ATOM 674 C C . ASP A 1 85 ? -21.381 -1.582 23.866 1.00 96.38 85 ASP A C 1
ATOM 676 O O . ASP A 1 85 ? -21.058 -2.460 23.061 1.00 96.38 85 ASP A O 1
ATOM 680 N N . PHE A 1 86 ? -21.328 -1.778 25.183 1.00 93.94 86 PHE A N 1
ATOM 681 C CA . PHE A 1 86 ? -20.934 -3.042 25.809 1.00 93.94 86 PHE A CA 1
ATOM 682 C C . PHE A 1 86 ? -22.053 -4.098 25.749 1.00 93.94 86 PHE A C 1
ATOM 684 O O . PHE A 1 86 ? -21.778 -5.296 25.838 1.00 93.94 86 PHE A O 1
ATOM 691 N N . ASP A 1 87 ? -23.316 -3.689 25.577 1.00 94.44 87 ASP A N 1
ATOM 692 C CA . ASP A 1 87 ? -24.435 -4.604 25.356 1.00 94.44 87 ASP A CA 1
ATOM 693 C C . ASP A 1 87 ? -24.464 -5.083 23.899 1.00 94.44 87 ASP A C 1
ATOM 695 O O . ASP A 1 87 ? -24.736 -4.331 22.957 1.00 94.44 87 ASP A O 1
ATOM 699 N N . ILE A 1 88 ? -24.289 -6.393 23.719 1.00 92.81 88 ILE A N 1
ATOM 700 C CA . ILE A 1 88 ? -24.313 -7.059 22.416 1.00 92.81 88 ILE A CA 1
ATOM 701 C C . ILE A 1 88 ? -25.594 -6.793 21.608 1.00 92.81 88 ILE A C 1
ATOM 703 O O . ILE A 1 88 ? -25.554 -6.785 20.374 1.00 92.81 88 ILE A O 1
ATOM 707 N N . LYS A 1 89 ? -26.749 -6.581 22.257 1.00 96.00 89 LYS A N 1
ATOM 708 C CA . LYS A 1 89 ? -28.008 -6.273 21.557 1.00 96.00 89 LYS A CA 1
ATOM 709 C C . LYS A 1 89 ? -27.944 -4.899 20.900 1.00 96.00 89 LYS A C 1
ATOM 711 O O . LYS A 1 89 ? -28.360 -4.767 19.749 1.00 96.00 89 LYS A O 1
ATOM 716 N N . LYS A 1 90 ? -27.385 -3.909 21.596 1.00 95.94 90 LYS A N 1
ATOM 717 C CA . LYS A 1 90 ? -27.176 -2.562 21.060 1.00 95.94 90 LYS A CA 1
ATOM 718 C C . LYS A 1 90 ? -26.050 -2.545 20.035 1.00 95.94 90 LYS A C 1
ATOM 720 O O . LYS A 1 90 ? -26.276 -2.053 18.935 1.00 95.94 90 LYS A O 1
ATOM 725 N N . ALA A 1 91 ? -24.919 -3.195 20.313 1.00 93.25 91 ALA A N 1
ATOM 726 C CA . ALA A 1 91 ? -23.813 -3.320 19.362 1.00 93.25 91 ALA A CA 1
ATOM 727 C C . ALA A 1 91 ? -24.273 -3.901 18.010 1.00 93.25 91 ALA A C 1
ATOM 729 O O . ALA A 1 91 ? -23.887 -3.412 16.950 1.00 93.25 91 ALA A O 1
ATOM 730 N N . LYS A 1 92 ? -25.189 -4.884 18.009 1.00 93.62 92 LYS A N 1
ATOM 731 C CA . LYS A 1 92 ? -25.809 -5.403 16.773 1.00 93.62 92 LYS A CA 1
ATOM 732 C C . LYS A 1 92 ? -26.587 -4.342 15.987 1.00 93.62 92 LYS A C 1
ATOM 734 O O . LYS A 1 92 ? -26.578 -4.379 14.757 1.00 93.62 92 LYS A O 1
ATOM 739 N N . ILE A 1 93 ? -27.283 -3.429 16.663 1.00 97.62 93 ILE A N 1
ATOM 740 C CA . ILE A 1 93 ? -27.997 -2.315 16.019 1.00 97.62 93 ILE A CA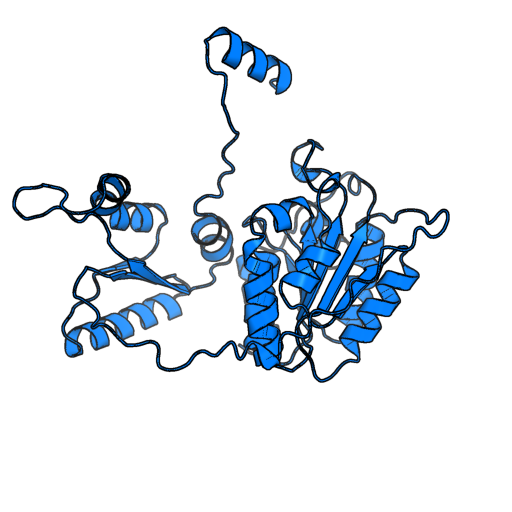 1
ATOM 741 C C . ILE A 1 93 ? -26.984 -1.331 15.429 1.00 97.62 93 ILE A C 1
ATOM 743 O O . ILE A 1 93 ? -27.119 -0.955 14.264 1.00 97.62 93 ILE A O 1
ATOM 747 N N . GLN A 1 94 ? -25.938 -0.997 16.186 1.00 96.69 94 GLN A N 1
ATOM 748 C CA . GLN A 1 94 ? -24.878 -0.096 15.738 1.00 96.69 94 GLN A CA 1
ATOM 749 C C . GLN A 1 94 ? -24.147 -0.642 14.506 1.00 96.69 94 GLN A C 1
ATOM 751 O O . GLN A 1 94 ? -23.953 0.078 13.533 1.00 96.69 94 GLN A O 1
ATOM 756 N N . ILE A 1 95 ? -23.828 -1.941 14.472 1.00 94.00 95 ILE A N 1
ATOM 757 C CA . ILE A 1 95 ? -23.207 -2.588 13.303 1.00 94.00 95 ILE A CA 1
ATOM 758 C C . ILE A 1 95 ? -24.110 -2.488 12.064 1.00 94.00 95 ILE A C 1
ATOM 760 O O . ILE A 1 95 ? -23.627 -2.212 10.965 1.00 94.00 95 ILE A O 1
ATOM 764 N N . LYS A 1 96 ? -25.430 -2.672 12.215 1.00 95.75 96 LYS A N 1
ATOM 765 C CA . LYS A 1 96 ? -26.379 -2.491 11.102 1.00 95.75 96 LYS A CA 1
ATOM 766 C C . LYS A 1 96 ? -26.426 -1.042 10.622 1.00 95.75 96 LYS A C 1
ATOM 768 O O . LYS A 1 96 ? -26.558 -0.813 9.422 1.00 95.75 96 LYS A O 1
ATOM 773 N N . HIS A 1 97 ? -26.336 -0.077 11.534 1.00 97.19 97 HIS A N 1
ATOM 774 C CA . HIS A 1 97 ? -26.266 1.335 11.174 1.00 97.19 97 HIS A CA 1
ATOM 775 C C . HIS A 1 97 ? -24.963 1.660 10.431 1.00 97.19 97 HIS A C 1
ATOM 777 O O . HIS A 1 97 ? -25.020 2.210 9.332 1.00 97.19 97 HIS A O 1
ATOM 783 N N . ALA A 1 98 ? -23.821 1.206 10.953 1.00 93.31 98 ALA A N 1
ATOM 784 C CA . ALA A 1 98 ? -22.521 1.342 10.307 1.00 93.31 98 ALA A CA 1
ATOM 785 C C . ALA A 1 98 ? -22.543 0.768 8.882 1.00 93.31 98 ALA A C 1
ATOM 787 O O . ALA A 1 98 ? -22.085 1.419 7.948 1.00 93.31 98 ALA A O 1
ATOM 788 N N . LYS A 1 99 ? -23.163 -0.405 8.681 1.00 92.44 99 LYS A N 1
ATOM 789 C CA . LYS A 1 99 ? -23.312 -1.009 7.349 1.00 92.44 99 LYS A CA 1
ATOM 790 C C . LYS A 1 99 ? -24.078 -0.118 6.369 1.00 92.44 99 LYS A C 1
ATOM 792 O O . LYS A 1 99 ? -23.630 0.026 5.238 1.00 92.44 99 LYS A O 1
ATOM 797 N N . LYS A 1 100 ? -25.176 0.519 6.794 1.00 96.00 100 LYS A N 1
ATOM 798 C CA . LYS A 1 100 ? -25.923 1.463 5.939 1.00 96.00 100 LYS A CA 1
ATOM 799 C C . LYS A 1 100 ? -25.060 2.648 5.496 1.00 96.00 100 LYS A C 1
ATOM 801 O O . LYS A 1 100 ? -25.185 3.094 4.363 1.00 96.00 100 LYS A O 1
ATOM 806 N N . ILE A 1 101 ? -24.188 3.140 6.376 1.00 94.06 101 ILE A N 1
ATOM 807 C CA . ILE A 1 101 ? -23.263 4.238 6.061 1.00 94.06 101 ILE A CA 1
ATOM 808 C C . ILE A 1 101 ? -22.177 3.765 5.081 1.00 94.06 101 ILE A C 1
ATOM 810 O O . ILE A 1 101 ? -21.923 4.443 4.085 1.00 94.06 101 ILE A O 1
ATOM 814 N N . LEU A 1 102 ? -21.608 2.573 5.293 1.00 89.50 102 LEU A N 1
ATOM 815 C CA . LEU A 1 102 ? -20.646 1.966 4.361 1.00 89.50 102 LEU A CA 1
ATOM 816 C C . LEU A 1 102 ? -21.244 1.799 2.957 1.00 89.50 102 LEU A C 1
ATOM 818 O O . LEU A 1 102 ? -20.583 2.124 1.975 1.00 89.50 102 LEU A O 1
ATOM 822 N N . ASP A 1 103 ? -22.513 1.390 2.869 1.00 90.12 103 ASP A N 1
ATOM 823 C CA . ASP A 1 103 ? -23.245 1.236 1.601 1.00 90.12 103 ASP A CA 1
ATOM 824 C C . ASP A 1 103 ? -23.501 2.564 0.874 1.00 90.12 103 ASP A C 1
ATOM 826 O O . ASP A 1 103 ? -23.782 2.575 -0.323 1.00 90.12 103 ASP A O 1
ATOM 830 N N . SER A 1 104 ? -23.345 3.694 1.568 1.00 90.50 104 SER A N 1
ATOM 831 C CA . SER A 1 104 ? -23.351 5.035 0.974 1.00 90.50 104 SER A CA 1
ATOM 832 C C . SER A 1 104 ? -21.952 5.538 0.571 1.00 90.50 104 SER A C 1
ATOM 834 O O . SER A 1 104 ? -21.773 6.727 0.315 1.00 90.50 104 SER A O 1
ATOM 836 N N . ASN A 1 105 ? -20.957 4.641 0.495 1.00 87.38 105 ASN A N 1
ATOM 837 C CA . ASN A 1 105 ? -19.541 4.925 0.208 1.00 87.38 105 ASN A CA 1
ATOM 838 C C . ASN A 1 105 ? -18.866 5.857 1.228 1.00 87.38 105 ASN A C 1
ATOM 840 O O . ASN A 1 105 ? -17.956 6.622 0.896 1.00 87.38 105 ASN A O 1
ATOM 844 N N . GLN A 1 106 ? -19.303 5.795 2.485 1.00 89.69 106 GLN A N 1
ATOM 845 C CA . GLN A 1 106 ? -18.717 6.552 3.587 1.00 89.69 106 GLN A CA 1
ATOM 846 C C . GLN A 1 106 ? -18.056 5.611 4.588 1.00 89.69 106 GLN A C 1
ATOM 848 O O . GLN A 1 106 ? -18.592 4.558 4.915 1.00 89.69 106 GLN A O 1
ATOM 853 N N . SER A 1 107 ? -16.880 5.992 5.089 1.00 92.12 107 SER A N 1
ATOM 854 C CA . SER A 1 107 ? -16.226 5.233 6.158 1.00 92.12 107 SER A CA 1
ATOM 855 C C . SER A 1 107 ? -16.950 5.448 7.487 1.00 92.12 107 SER A C 1
ATOM 857 O O . SER A 1 107 ? -17.450 6.542 7.760 1.00 92.12 107 SER A O 1
ATOM 859 N N . PHE A 1 108 ? -16.968 4.409 8.319 1.00 94.62 108 PHE A N 1
ATOM 860 C CA . PHE A 1 108 ? -17.574 4.443 9.645 1.00 94.62 108 PHE A CA 1
ATOM 861 C C . PHE A 1 108 ? -16.614 3.883 10.686 1.00 94.62 108 PHE A C 1
ATOM 863 O O . PHE A 1 108 ? -15.942 2.885 10.429 1.00 94.62 108 PHE A O 1
ATOM 870 N N . PHE A 1 109 ? -16.535 4.512 11.852 1.00 96.62 109 PHE A N 1
ATOM 871 C CA . PHE A 1 109 ? -15.606 4.130 12.906 1.00 96.62 109 PHE A CA 1
ATOM 872 C C . PHE A 1 109 ? -16.317 3.881 14.235 1.00 96.62 109 PHE A C 1
ATOM 874 O O . PHE A 1 109 ? -17.149 4.664 14.678 1.00 96.62 109 PHE A O 1
ATOM 881 N N . PHE A 1 110 ? -15.943 2.804 14.913 1.00 97.44 110 PHE A N 1
ATOM 882 C CA . PHE A 1 110 ? -16.312 2.588 16.303 1.00 97.44 110 PHE A CA 1
ATOM 883 C C . PHE A 1 110 ? -15.214 3.092 17.229 1.00 97.44 110 PHE A C 1
ATOM 885 O O . PHE A 1 110 ? -14.059 2.690 17.099 1.00 97.44 110 PHE A O 1
ATOM 892 N N . ILE A 1 111 ? -15.584 3.923 18.199 1.00 96.31 111 ILE A N 1
ATOM 893 C CA . ILE A 1 111 ? -14.721 4.274 19.322 1.00 96.31 111 ILE A CA 1
ATOM 894 C C . ILE A 1 111 ? -14.965 3.249 20.430 1.00 96.31 111 ILE A C 1
ATOM 896 O O . ILE A 1 111 ? -16.073 3.122 20.951 1.00 96.31 111 ILE A O 1
ATOM 900 N N . VAL A 1 112 ? -13.931 2.490 20.773 1.00 94.69 112 VAL A N 1
ATOM 901 C CA . VAL A 1 112 ? -14.003 1.359 21.701 1.00 94.69 112 VAL A CA 1
ATOM 902 C C . VAL A 1 112 ? -13.442 1.787 23.047 1.00 94.69 112 VAL A C 1
ATOM 904 O O . VAL A 1 112 ? -12.266 2.134 23.145 1.00 94.69 112 VAL A O 1
ATOM 907 N N . GLN A 1 113 ? -14.276 1.770 24.083 1.00 92.19 113 GLN A N 1
ATOM 908 C CA . GLN A 1 113 ? -13.868 2.125 25.439 1.00 92.19 113 GLN A CA 1
ATOM 909 C C . GLN A 1 113 ? -13.232 0.929 26.156 1.00 92.19 113 GLN A C 1
ATOM 911 O O . GLN A 1 113 ? -13.405 -0.233 25.775 1.00 92.19 113 GLN A O 1
ATOM 916 N N . GLU A 1 114 ? -12.478 1.215 27.215 1.00 88.00 114 GLU A N 1
ATOM 917 C CA . GLU A 1 114 ? -12.033 0.165 28.121 1.00 88.00 114 GLU A CA 1
ATOM 918 C C . GLU A 1 114 ? -13.243 -0.593 28.689 1.00 88.00 114 GLU A C 1
ATOM 920 O O . GLU A 1 114 ? -14.273 -0.003 29.012 1.00 88.00 114 GLU A O 1
ATOM 925 N N . GLY A 1 115 ? -13.132 -1.920 28.762 1.00 86.56 115 GLY A N 1
ATOM 926 C CA . GLY A 1 115 ? -14.211 -2.791 29.228 1.00 86.56 115 GLY A CA 1
ATOM 927 C C . GLY A 1 115 ? -15.245 -3.181 28.165 1.00 86.56 115 GLY A C 1
ATOM 928 O O . GLY A 1 115 ? -16.072 -4.042 28.450 1.00 86.56 115 GLY A O 1
ATOM 929 N N . THR A 1 116 ? -15.192 -2.642 26.936 1.00 90.69 116 THR A N 1
ATOM 930 C CA . THR A 1 116 ? -16.124 -3.049 25.862 1.00 90.69 116 THR A CA 1
ATOM 931 C C . THR A 1 116 ? -15.926 -4.509 25.432 1.00 90.69 116 THR A C 1
ATOM 933 O O . THR A 1 116 ? -16.900 -5.212 25.171 1.00 90.69 116 THR A O 1
ATOM 936 N N . PHE A 1 117 ? -14.680 -4.991 25.364 1.00 90.38 117 PHE A N 1
ATOM 937 C CA . PHE A 1 117 ? -14.363 -6.377 24.999 1.00 90.38 117 PHE A CA 1
ATOM 938 C C . PHE A 1 117 ? -13.755 -7.145 26.174 1.00 90.38 117 PHE A C 1
ATOM 940 O O . PHE A 1 117 ? -12.934 -6.617 26.925 1.00 90.38 117 PHE A O 1
ATOM 947 N N . CYS A 1 118 ? -14.124 -8.421 26.304 1.00 88.00 118 CYS A N 1
ATOM 948 C CA . CYS A 1 118 ? -13.493 -9.332 27.254 1.00 88.00 118 CYS A CA 1
ATOM 949 C C . CYS A 1 118 ? -12.106 -9.781 26.762 1.00 88.00 118 CYS A C 1
ATOM 951 O O . CYS A 1 118 ? -11.813 -9.774 25.565 1.00 88.00 118 CYS A O 1
ATOM 953 N N . LYS A 1 119 ? -11.239 -10.190 27.696 1.00 87.06 119 LYS A N 1
ATOM 954 C CA . LYS A 1 119 ? -9.922 -10.746 27.360 1.00 87.06 119 LYS A CA 1
ATOM 955 C C . LYS A 1 119 ? -10.100 -12.107 26.686 1.00 87.06 119 LYS A C 1
ATOM 957 O O . LYS A 1 119 ? -10.745 -12.988 27.248 1.00 87.06 119 LYS A O 1
ATOM 962 N N . VAL A 1 120 ? -9.481 -12.287 25.522 1.00 81.56 120 VAL A N 1
ATOM 963 C CA . VAL A 1 120 ? -9.439 -13.568 24.805 1.00 81.56 120 VAL A CA 1
ATOM 964 C C . VAL A 1 120 ? -7.993 -14.075 24.805 1.00 81.56 120 VAL A C 1
ATOM 966 O O . VAL A 1 120 ? -7.111 -13.342 24.351 1.00 81.56 120 VAL A O 1
ATOM 969 N N . PRO A 1 121 ? -7.711 -15.282 25.332 1.00 81.12 121 PRO A N 1
ATOM 970 C CA . PRO A 1 121 ? -6.362 -15.836 25.318 1.00 81.12 121 PRO A CA 1
ATOM 971 C C . PRO A 1 121 ? -5.924 -16.173 23.888 1.00 81.12 121 PRO A C 1
ATOM 973 O O . PRO A 1 121 ? -6.715 -16.637 23.063 1.00 81.12 121 PRO A O 1
ATOM 976 N N . LEU A 1 122 ? -4.642 -15.947 23.596 1.00 79.31 122 LEU A N 1
ATOM 977 C CA . LEU A 1 122 ? -4.037 -16.309 22.317 1.00 79.31 122 LEU A CA 1
ATOM 978 C C . LEU A 1 122 ? -3.835 -17.833 22.267 1.00 79.31 122 LEU A C 1
ATOM 980 O O . LEU A 1 122 ? -2.810 -18.344 22.704 1.00 79.31 122 LEU A O 1
ATOM 984 N N . ASN A 1 123 ? -4.831 -18.557 21.756 1.00 70.88 123 ASN A N 1
ATOM 985 C CA . ASN A 1 123 ? -4.820 -20.028 21.719 1.00 70.88 123 ASN A CA 1
ATOM 986 C C . ASN A 1 123 ? -4.148 -20.615 20.467 1.00 70.88 123 ASN A C 1
ATOM 988 O O . ASN A 1 123 ? -3.856 -21.806 20.423 1.00 70.88 123 ASN A O 1
ATOM 992 N N . LEU A 1 124 ? -3.911 -19.794 19.443 1.00 63.00 124 LEU A N 1
ATOM 993 C CA . LEU A 1 124 ? -3.226 -20.182 18.217 1.00 63.00 124 LEU A CA 1
ATOM 994 C C . LEU A 1 124 ? -1.998 -19.296 18.075 1.00 63.00 124 LEU A C 1
ATOM 996 O O . LEU A 1 124 ? -2.125 -18.074 18.018 1.00 63.00 124 LEU A O 1
ATOM 1000 N N . ASN A 1 125 ? -0.819 -19.909 18.002 1.00 60.38 125 ASN A N 1
ATOM 1001 C CA . ASN A 1 125 ? 0.352 -19.238 17.465 1.00 60.38 125 ASN A CA 1
ATOM 1002 C C . ASN A 1 125 ? 0.412 -19.604 15.975 1.00 60.38 125 ASN A C 1
ATOM 1004 O O . ASN A 1 125 ? 0.921 -20.672 15.644 1.00 60.38 125 ASN A O 1
ATOM 1008 N N . PRO A 1 126 ? -0.165 -18.792 15.068 1.00 60.22 126 PRO A N 1
ATOM 1009 C CA . PRO A 1 126 ? -0.197 -19.125 13.643 1.00 60.22 126 PRO A CA 1
ATOM 1010 C C . PRO A 1 126 ? 1.205 -19.127 13.014 1.00 60.22 126 PRO A C 1
ATOM 1012 O O . PRO A 1 126 ? 1.386 -19.572 11.885 1.00 60.22 126 PRO A O 1
ATOM 1015 N N . LEU A 1 127 ? 2.200 -18.627 13.750 1.00 61.25 127 LEU A N 1
ATOM 1016 C CA . LEU A 1 127 ? 3.603 -18.631 13.387 1.00 61.25 127 LEU A CA 1
ATOM 1017 C C . LEU A 1 127 ? 4.249 -19.913 13.919 1.00 61.25 127 LEU A C 1
ATOM 1019 O O . LEU A 1 127 ? 4.959 -19.892 14.927 1.00 61.25 127 LEU A O 1
ATOM 1023 N N . ASP A 1 128 ? 4.011 -21.036 13.244 1.00 56.12 128 ASP A N 1
ATOM 1024 C CA . ASP A 1 128 ? 4.878 -22.195 13.425 1.00 56.12 128 ASP A CA 1
ATOM 1025 C C . ASP A 1 128 ? 6.266 -21.837 12.869 1.00 56.12 128 ASP A C 1
ATOM 1027 O O . ASP A 1 128 ? 6.500 -21.809 11.656 1.00 56.12 128 ASP A O 1
ATOM 1031 N N . LYS A 1 129 ? 7.186 -21.478 13.774 1.00 54.28 129 LYS A N 1
ATOM 1032 C CA . LYS A 1 129 ? 8.558 -21.069 13.434 1.00 54.28 129 LYS A CA 1
ATOM 1033 C C . LYS A 1 129 ? 9.325 -22.159 12.680 1.00 54.28 129 LYS A C 1
ATOM 1035 O O . LYS A 1 129 ? 10.337 -21.838 12.064 1.00 54.28 129 LYS A O 1
ATOM 1040 N N . SER A 1 130 ? 8.846 -23.406 12.692 1.00 53.97 130 SER A N 1
ATOM 1041 C CA . SER A 1 130 ? 9.438 -24.513 11.934 1.00 53.97 130 SER A CA 1
ATOM 1042 C C . SER A 1 130 ? 9.419 -24.294 10.412 1.00 53.97 130 SER A C 1
ATOM 1044 O O . SER A 1 130 ? 10.267 -24.848 9.718 1.00 53.97 130 SER A O 1
ATOM 1046 N N . ASN A 1 131 ? 8.528 -23.433 9.897 1.00 48.06 131 ASN A N 1
ATOM 1047 C CA . ASN A 1 131 ? 8.391 -23.129 8.464 1.00 48.06 131 ASN A CA 1
ATOM 1048 C C . ASN A 1 131 ? 9.023 -21.794 8.026 1.00 48.06 131 ASN A C 1
ATOM 1050 O O . ASN A 1 131 ? 8.877 -21.396 6.861 1.00 48.06 131 ASN A O 1
ATOM 1054 N N . ILE A 1 132 ? 9.719 -21.083 8.922 1.00 53.09 132 ILE A N 1
ATOM 1055 C CA . ILE A 1 132 ? 10.576 -19.960 8.522 1.00 53.09 132 ILE A CA 1
ATOM 1056 C C . ILE A 1 132 ? 11.908 -20.561 8.081 1.00 53.09 132 ILE A C 1
ATOM 1058 O O . ILE A 1 132 ? 12.875 -20.616 8.836 1.00 53.09 132 ILE A O 1
ATOM 1062 N N . VAL A 1 133 ? 11.940 -21.052 6.843 1.00 50.44 133 VAL A N 1
ATOM 1063 C CA . VAL A 1 133 ? 13.207 -21.326 6.171 1.00 50.44 133 VAL A CA 1
ATOM 1064 C C . VAL A 1 133 ? 13.851 -19.965 5.947 1.00 50.44 133 VAL A C 1
ATOM 1066 O O . VAL A 1 133 ? 13.419 -19.212 5.076 1.00 50.44 133 VAL A O 1
ATOM 1069 N N . LEU A 1 134 ? 14.838 -19.622 6.775 1.00 49.16 134 LEU A N 1
ATOM 1070 C CA . LEU A 1 134 ? 15.763 -18.545 6.452 1.00 49.16 134 LEU A CA 1
ATOM 1071 C C . LEU A 1 134 ? 16.448 -18.977 5.156 1.00 49.16 134 LEU A C 1
ATOM 1073 O O . LEU A 1 134 ? 17.246 -19.912 5.151 1.00 49.16 134 LEU A O 1
ATOM 1077 N N . LEU A 1 135 ? 16.028 -18.380 4.042 1.00 50.53 135 LEU A N 1
ATOM 1078 C CA . LEU A 1 135 ? 16.666 -18.596 2.754 1.00 50.53 135 LEU A CA 1
ATOM 1079 C C . LEU A 1 135 ? 18.126 -18.170 2.909 1.00 50.53 135 LEU A C 1
ATOM 1081 O O . LEU A 1 135 ? 18.395 -17.082 3.417 1.00 50.53 135 LEU A O 1
ATOM 1085 N N . ASP A 1 136 ? 19.062 -19.039 2.519 1.00 47.19 136 ASP A N 1
ATOM 1086 C CA . ASP A 1 136 ? 20.479 -18.687 2.501 1.00 47.19 136 ASP A CA 1
ATOM 1087 C C . ASP A 1 136 ? 20.641 -17.411 1.676 1.00 47.19 136 ASP A C 1
ATOM 1089 O O . ASP A 1 136 ? 20.376 -17.402 0.469 1.00 47.19 136 ASP A O 1
ATOM 1093 N N . SER A 1 137 ? 21.062 -16.338 2.352 1.00 47.31 137 SER A N 1
ATOM 1094 C CA . SER A 1 137 ? 21.250 -15.016 1.770 1.00 47.31 137 SER A CA 1
ATOM 1095 C C . SER A 1 137 ? 22.152 -15.148 0.548 1.00 47.31 137 SER A C 1
ATOM 1097 O O . SER A 1 137 ? 23.366 -15.371 0.666 1.00 47.31 137 SER A O 1
ATOM 1099 N N . LYS A 1 138 ? 21.580 -15.037 -0.652 1.00 48.06 138 LYS A N 1
ATOM 1100 C CA . LYS A 1 138 ? 22.390 -14.956 -1.862 1.00 48.06 138 LYS A CA 1
ATOM 1101 C C . LYS A 1 138 ? 23.080 -13.604 -1.831 1.00 48.06 138 LYS A C 1
ATOM 1103 O O . LYS A 1 138 ? 22.454 -12.579 -2.072 1.00 48.06 138 LYS A O 1
ATOM 1108 N N . LYS A 1 139 ? 24.387 -13.606 -1.550 1.00 44.34 139 LYS A N 1
ATOM 1109 C CA . LYS A 1 139 ? 25.226 -12.413 -1.709 1.00 44.34 139 LYS A CA 1
ATOM 1110 C C . LYS A 1 139 ? 24.961 -11.798 -3.082 1.00 44.34 139 LYS A C 1
ATOM 1112 O O . LYS A 1 139 ? 25.053 -12.500 -4.094 1.00 44.34 139 LYS A O 1
ATOM 1117 N N . MET A 1 140 ? 24.671 -10.496 -3.094 1.00 46.72 140 MET A N 1
ATOM 1118 C CA . MET A 1 140 ? 24.612 -9.687 -4.307 1.00 46.72 140 MET A CA 1
ATOM 1119 C C . MET A 1 140 ? 25.859 -9.972 -5.143 1.00 46.72 140 MET A C 1
ATOM 1121 O O . MET A 1 140 ? 26.982 -9.675 -4.731 1.00 46.72 140 MET A O 1
ATOM 1125 N N . LYS A 1 141 ? 25.679 -10.575 -6.320 1.00 44.97 141 LYS A N 1
ATOM 1126 C CA . LYS A 1 141 ? 26.763 -10.648 -7.294 1.00 44.97 141 LYS A CA 1
ATOM 1127 C C . LYS A 1 141 ? 26.899 -9.261 -7.907 1.00 44.97 141 LYS A C 1
ATOM 1129 O O . LYS A 1 141 ? 25.956 -8.752 -8.504 1.00 44.97 141 LYS A O 1
ATOM 1134 N N . SER A 1 142 ? 28.071 -8.653 -7.761 1.00 43.97 142 SER A N 1
ATOM 1135 C CA . SER A 1 142 ? 28.463 -7.514 -8.583 1.00 43.97 142 SER A CA 1
ATOM 1136 C C . SER A 1 142 ? 28.761 -8.047 -9.984 1.00 43.97 142 SER A C 1
ATOM 1138 O O . SER A 1 142 ? 29.841 -8.588 -10.228 1.00 43.97 142 SER A O 1
ATOM 1140 N N . SER A 1 143 ? 27.801 -7.969 -10.899 1.00 44.41 143 SER A N 1
ATOM 1141 C CA . SER A 1 143 ? 28.066 -8.223 -12.314 1.00 44.41 143 SER A CA 1
ATOM 1142 C C . SER A 1 143 ? 27.968 -6.929 -13.110 1.00 44.41 143 SER A C 1
ATOM 1144 O O . SER A 1 143 ? 26.941 -6.263 -13.057 1.00 44.41 143 SER A O 1
ATOM 1146 N N . ALA A 1 144 ? 29.083 -6.637 -13.788 1.00 48.50 144 ALA A N 1
ATOM 1147 C CA . ALA A 1 144 ? 29.333 -5.830 -14.985 1.00 48.50 144 ALA A CA 1
ATOM 1148 C C . ALA A 1 144 ? 28.292 -4.785 -15.433 1.00 48.50 144 ALA A C 1
ATOM 1150 O O . ALA A 1 144 ? 27.129 -5.112 -15.636 1.00 48.50 144 ALA A O 1
ATOM 1151 N N . GLU A 1 145 ? 28.795 -3.567 -15.685 1.00 51.22 145 GLU A N 1
ATOM 1152 C CA . GLU A 1 145 ? 28.248 -2.463 -16.501 1.00 51.22 145 GLU A CA 1
ATOM 1153 C C . GLU A 1 145 ? 26.861 -2.701 -17.126 1.00 51.22 145 GLU A C 1
ATOM 1155 O O . GLU A 1 145 ? 26.698 -2.835 -18.337 1.00 51.22 145 GLU A O 1
ATOM 1160 N N . SER A 1 146 ? 25.824 -2.719 -16.291 1.00 59.00 146 SER A N 1
ATOM 1161 C CA . SER A 1 146 ? 24.441 -2.697 -16.746 1.00 59.00 146 SER A CA 1
ATOM 1162 C C . SER A 1 146 ? 23.965 -1.251 -16.784 1.00 59.00 146 SER A C 1
ATOM 1164 O O . SER A 1 146 ? 23.975 -0.552 -15.768 1.00 59.00 146 SER A O 1
ATOM 1166 N N . THR A 1 147 ? 23.516 -0.785 -17.947 1.00 80.94 147 THR A N 1
ATOM 1167 C CA . THR A 1 147 ? 22.855 0.517 -18.060 1.00 80.94 147 THR A CA 1
ATOM 1168 C C . THR A 1 147 ? 21.595 0.534 -17.196 1.00 80.94 147 THR A C 1
ATOM 1170 O O . THR A 1 147 ? 20.642 -0.192 -17.482 1.00 80.94 147 THR A O 1
ATOM 1173 N N . ILE A 1 148 ? 21.584 1.374 -16.158 1.00 89.44 148 ILE A N 1
ATOM 1174 C CA . ILE A 1 148 ? 20.427 1.562 -15.275 1.00 89.44 148 ILE A CA 1
ATOM 1175 C C . ILE A 1 148 ? 19.246 2.085 -16.120 1.00 89.44 148 ILE A C 1
ATOM 1177 O O . ILE A 1 148 ? 19.400 3.113 -16.791 1.00 89.44 148 ILE A O 1
ATOM 1181 N N . PRO A 1 149 ? 18.079 1.418 -16.133 1.00 94.81 149 PRO A N 1
ATOM 1182 C CA . PRO A 1 149 ? 16.940 1.859 -16.931 1.00 94.81 149 PRO A CA 1
ATOM 1183 C C . PRO A 1 149 ? 16.227 3.062 -16.312 1.00 94.81 149 PRO A C 1
ATOM 1185 O O . PRO A 1 149 ? 16.363 3.371 -15.132 1.00 94.81 149 PRO A O 1
ATOM 1188 N N . SER A 1 150 ? 15.423 3.756 -17.105 1.00 95.62 150 SER A N 1
ATOM 1189 C CA . SER A 1 150 ? 14.470 4.748 -16.609 1.00 95.62 150 SER A CA 1
ATOM 1190 C C . SER A 1 150 ? 13.223 4.085 -16.014 1.00 95.62 150 SER A C 1
ATOM 1192 O O . SER A 1 150 ? 12.832 2.980 -16.403 1.00 95.62 150 SER A O 1
ATOM 1194 N N . ARG A 1 151 ? 12.530 4.802 -15.117 1.00 95.75 151 ARG A N 1
ATOM 1195 C CA . ARG A 1 151 ? 11.217 4.374 -14.602 1.00 95.75 151 ARG A CA 1
ATOM 1196 C C . ARG A 1 151 ? 10.224 4.100 -15.733 1.00 95.75 151 ARG A C 1
ATOM 1198 O O . ARG A 1 151 ? 9.515 3.101 -15.690 1.00 95.75 151 ARG A O 1
ATOM 1205 N N . LEU A 1 152 ? 10.208 4.951 -16.760 1.00 95.50 152 LEU A N 1
ATOM 1206 C CA . LEU A 1 152 ? 9.286 4.830 -17.888 1.00 95.50 152 LEU A CA 1
ATOM 1207 C C . LEU A 1 152 ? 9.492 3.525 -18.673 1.00 95.50 152 LEU A C 1
ATOM 1209 O O . LEU A 1 152 ? 8.514 2.893 -19.066 1.00 95.50 152 LEU A O 1
ATOM 1213 N N . GLU A 1 153 ? 10.737 3.096 -18.885 1.00 96.81 153 GLU A N 1
ATOM 1214 C CA . GLU A 1 153 ? 11.036 1.823 -19.557 1.00 96.81 153 GLU A CA 1
ATOM 1215 C C . GLU A 1 153 ? 10.529 0.623 -18.747 1.00 96.81 153 GLU A C 1
ATOM 1217 O O . GLU A 1 153 ? 9.858 -0.251 -19.299 1.00 96.81 153 GLU A O 1
ATOM 1222 N N . ALA A 1 154 ? 10.758 0.616 -17.429 1.00 97.62 154 ALA A N 1
ATOM 1223 C CA . ALA A 1 154 ? 10.239 -0.423 -16.540 1.00 97.62 154 ALA A CA 1
ATOM 1224 C C . ALA A 1 154 ? 8.697 -0.454 -16.529 1.00 97.62 154 ALA A C 1
ATOM 1226 O O . ALA A 1 154 ? 8.086 -1.519 -16.649 1.00 97.62 154 ALA A O 1
ATOM 1227 N N . LEU A 1 155 ? 8.051 0.717 -16.462 1.00 97.75 155 LEU A N 1
ATOM 1228 C CA . LEU A 1 155 ? 6.590 0.834 -16.490 1.00 97.75 155 LEU A CA 1
ATOM 1229 C C . LEU A 1 155 ? 5.982 0.353 -17.816 1.00 97.75 155 LEU A C 1
ATOM 1231 O O . LEU A 1 155 ? 4.902 -0.232 -17.800 1.00 97.75 155 LEU A O 1
ATOM 1235 N N . ARG A 1 156 ? 6.663 0.536 -18.957 1.00 97.94 156 ARG A N 1
ATOM 1236 C CA . ARG A 1 156 ? 6.201 0.009 -20.255 1.00 97.94 156 ARG A CA 1
ATOM 1237 C C . ARG A 1 156 ? 6.172 -1.518 -20.281 1.00 97.94 156 ARG A C 1
ATOM 1239 O O . ARG A 1 156 ? 5.214 -2.091 -20.797 1.00 97.94 156 ARG A O 1
ATOM 1246 N N . ILE A 1 157 ? 7.184 -2.173 -19.710 1.00 98.25 157 ILE A N 1
ATOM 1247 C CA . ILE A 1 157 ? 7.211 -3.639 -19.579 1.00 98.25 157 ILE A CA 1
ATOM 1248 C C . ILE A 1 157 ? 6.037 -4.103 -18.719 1.00 98.25 157 ILE A C 1
ATOM 1250 O O . ILE A 1 157 ? 5.268 -4.965 -19.144 1.00 98.25 157 ILE A O 1
ATOM 1254 N N . LEU A 1 158 ? 5.859 -3.483 -17.550 1.00 98.19 158 LEU A N 1
ATOM 1255 C CA . LEU A 1 158 ? 4.772 -3.812 -16.628 1.00 98.19 158 LEU A CA 1
ATOM 1256 C C . LEU A 1 158 ? 3.399 -3.637 -17.270 1.00 98.19 158 LEU A C 1
ATOM 1258 O O . LEU A 1 158 ? 2.580 -4.549 -17.205 1.00 98.19 158 LEU A O 1
ATOM 1262 N N . HIS A 1 159 ? 3.172 -2.503 -17.933 1.00 97.44 159 HIS A N 1
ATOM 1263 C CA . HIS A 1 159 ? 1.940 -2.218 -18.659 1.00 97.44 159 HIS A CA 1
ATOM 1264 C C . HIS A 1 159 ? 1.611 -3.318 -19.677 1.00 97.44 159 HIS A C 1
ATOM 1266 O O . HIS A 1 159 ? 0.524 -3.895 -19.635 1.00 97.44 159 HIS A O 1
ATOM 1272 N N . ASN A 1 160 ? 2.564 -3.641 -20.557 1.00 97.50 160 ASN A N 1
ATOM 1273 C CA . ASN A 1 160 ? 2.364 -4.615 -21.630 1.00 97.50 160 ASN A CA 1
ATOM 1274 C C . ASN A 1 160 ? 2.086 -6.024 -21.089 1.00 97.50 160 ASN A C 1
ATOM 1276 O O . ASN A 1 160 ? 1.184 -6.711 -21.574 1.00 97.50 160 ASN A O 1
ATOM 1280 N N . LEU A 1 161 ? 2.857 -6.462 -20.089 1.00 97.62 161 LEU A N 1
ATOM 1281 C CA . LEU A 1 161 ? 2.692 -7.786 -19.491 1.00 97.62 161 LEU A CA 1
ATOM 1282 C C . LEU A 1 161 ? 1.382 -7.885 -18.709 1.00 97.62 161 LEU A C 1
ATOM 1284 O O . LEU A 1 161 ? 0.634 -8.844 -18.887 1.00 97.62 161 LEU A O 1
ATOM 1288 N N . ALA A 1 162 ? 1.053 -6.880 -17.898 1.00 96.38 162 ALA A N 1
ATOM 1289 C CA . ALA A 1 162 ? -0.182 -6.900 -17.129 1.00 96.38 162 ALA A CA 1
ATOM 1290 C C . ALA A 1 162 ? -1.424 -6.868 -18.022 1.00 96.38 162 ALA A C 1
ATOM 1292 O O . ALA A 1 162 ? -2.384 -7.583 -17.746 1.00 96.38 162 ALA A O 1
ATOM 1293 N N . PHE A 1 163 ? -1.397 -6.095 -19.113 1.00 94.38 163 PHE A N 1
ATOM 1294 C CA . PHE A 1 163 ? -2.474 -6.096 -20.100 1.00 94.38 163 PHE A CA 1
ATOM 1295 C C . PHE A 1 163 ? -2.648 -7.477 -20.746 1.00 94.38 163 PHE A C 1
ATOM 1297 O O . PHE A 1 163 ? -3.755 -8.008 -20.763 1.00 94.38 163 PHE A O 1
ATOM 1304 N N . ARG A 1 164 ? -1.554 -8.105 -21.202 1.00 95.81 164 ARG A N 1
ATOM 1305 C CA . ARG A 1 164 ? -1.590 -9.439 -21.829 1.00 95.81 164 ARG A CA 1
ATOM 1306 C C . ARG A 1 164 ? -2.133 -10.525 -20.896 1.00 95.81 164 ARG A C 1
ATOM 1308 O O . ARG A 1 164 ? -2.847 -11.409 -21.353 1.00 95.81 164 ARG A O 1
ATOM 1315 N N . HIS A 1 165 ? -1.782 -10.468 -19.613 1.00 95.81 165 HIS A N 1
ATOM 1316 C CA . HIS A 1 165 ? -2.149 -11.486 -18.624 1.00 95.81 165 HIS A CA 1
ATOM 1317 C C . HIS A 1 165 ? -3.391 -11.124 -17.798 1.00 95.81 165 HIS A C 1
ATOM 1319 O O . HIS A 1 165 ? -3.723 -11.841 -16.856 1.00 95.81 165 HIS A O 1
ATOM 1325 N N . ASN A 1 166 ? -4.074 -10.019 -18.123 1.00 94.75 166 ASN A N 1
ATOM 1326 C CA . ASN A 1 166 ? -5.209 -9.505 -17.353 1.00 94.75 166 ASN A CA 1
ATOM 1327 C C . ASN A 1 166 ? -4.894 -9.346 -15.843 1.00 94.75 166 ASN A C 1
ATOM 1329 O O . ASN A 1 166 ? -5.722 -9.634 -14.972 1.00 94.75 166 ASN A O 1
ATOM 1333 N N . ALA A 1 167 ? -3.659 -8.932 -15.539 1.00 97.06 167 ALA A N 1
ATOM 1334 C CA . ALA A 1 167 ? -3.160 -8.692 -14.188 1.00 97.06 167 ALA A CA 1
ATOM 1335 C C . ALA A 1 167 ? -3.434 -7.247 -13.761 1.00 97.06 167 ALA A C 1
ATOM 1337 O O . ALA A 1 167 ? -3.463 -6.342 -14.592 1.00 97.06 167 ALA A O 1
ATOM 1338 N N . LEU A 1 168 ? -3.598 -7.013 -12.466 1.00 97.94 168 LEU A N 1
ATOM 1339 C CA . LEU A 1 168 ? -3.828 -5.689 -11.903 1.00 97.94 168 LEU A CA 1
ATOM 1340 C C . LEU A 1 168 ? -2.507 -4.971 -11.615 1.00 97.94 168 LEU A C 1
ATOM 1342 O O . LEU A 1 168 ? -1.583 -5.570 -11.063 1.00 97.94 168 LEU A O 1
ATOM 1346 N N . LEU A 1 169 ? -2.441 -3.679 -11.936 1.00 98.00 169 LEU A N 1
ATOM 1347 C CA . LEU A 1 169 ? -1.286 -2.819 -11.671 1.00 98.00 169 LEU A CA 1
ATOM 1348 C C . LEU A 1 169 ? -1.663 -1.682 -10.732 1.00 98.00 169 LEU A C 1
ATOM 1350 O O . LEU A 1 169 ? -2.527 -0.867 -11.047 1.00 98.00 169 LEU A O 1
ATOM 1354 N N . PHE A 1 170 ? -0.951 -1.578 -9.620 1.00 98.25 170 PHE A N 1
ATOM 1355 C CA . PHE A 1 170 ? -1.110 -0.499 -8.659 1.00 98.25 170 PHE A CA 1
ATOM 1356 C C . PHE A 1 170 ? 0.176 0.307 -8.622 1.00 98.25 170 PHE A C 1
ATOM 1358 O O . PHE A 1 170 ? 1.218 -0.203 -8.224 1.00 98.25 170 PHE A O 1
ATOM 1365 N N . ALA A 1 171 ? 0.113 1.568 -9.031 1.00 97.31 171 ALA A N 1
ATOM 1366 C CA . ALA A 1 171 ? 1.260 2.460 -9.002 1.00 97.31 171 ALA A CA 1
ATOM 1367 C C . ALA A 1 171 ? 1.224 3.368 -7.773 1.00 97.31 171 ALA A C 1
ATOM 1369 O O . ALA A 1 171 ? 0.186 3.951 -7.439 1.00 97.31 171 ALA A O 1
ATOM 1370 N N . THR A 1 172 ? 2.379 3.510 -7.124 1.00 94.44 172 THR A N 1
ATOM 1371 C CA . THR A 1 172 ? 2.556 4.422 -5.996 1.00 94.44 172 THR A CA 1
ATOM 1372 C C . THR A 1 172 ? 2.371 5.888 -6.397 1.00 94.44 172 THR A C 1
ATOM 1374 O O . THR A 1 172 ? 2.360 6.260 -7.578 1.00 94.44 172 THR A O 1
ATOM 1377 N N . THR A 1 173 ? 2.232 6.735 -5.381 1.00 89.19 173 THR A N 1
ATOM 1378 C CA . THR A 1 173 ? 1.984 8.170 -5.538 1.00 89.19 173 THR A CA 1
ATOM 1379 C C . THR A 1 173 ? 3.133 8.921 -6.210 1.00 89.19 173 THR A C 1
ATOM 1381 O O . THR A 1 173 ? 4.265 8.452 -6.325 1.00 89.19 173 THR A O 1
ATOM 1384 N N . GLY A 1 174 ? 2.838 10.138 -6.660 1.00 86.56 174 GLY A N 1
ATOM 1385 C CA . GLY A 1 174 ? 3.804 11.019 -7.302 1.00 86.56 174 GLY A CA 1
ATOM 1386 C C . GLY A 1 174 ? 3.977 10.704 -8.784 1.00 86.56 174 GLY A C 1
ATOM 1387 O O . GLY A 1 174 ? 3.001 10.579 -9.523 1.00 86.56 174 GLY A O 1
ATOM 1388 N N . LYS A 1 175 ? 5.229 10.660 -9.241 1.00 90.38 175 LYS A N 1
ATOM 1389 C CA . LYS A 1 175 ? 5.573 10.539 -10.667 1.00 90.38 175 LYS A CA 1
ATOM 1390 C C . LYS A 1 175 ? 5.293 9.148 -11.254 1.00 90.38 175 LYS A C 1
ATOM 1392 O O . LYS A 1 175 ? 4.958 9.070 -12.429 1.00 90.38 175 LYS A O 1
ATOM 1397 N N . CYS A 1 176 ? 5.357 8.082 -10.450 1.00 93.31 176 CYS A N 1
ATOM 1398 C CA . CYS A 1 176 ? 5.135 6.706 -10.915 1.00 93.31 176 CYS A CA 1
ATOM 1399 C C . CYS A 1 176 ? 3.725 6.508 -11.501 1.00 93.31 176 CYS A C 1
ATOM 1401 O O . CYS A 1 176 ? 3.594 6.158 -12.673 1.00 93.31 176 CYS A O 1
ATOM 1403 N N . GLY A 1 177 ? 2.671 6.820 -10.736 1.00 93.25 177 GLY A N 1
ATOM 1404 C CA . GLY A 1 177 ? 1.292 6.715 -11.227 1.00 93.25 177 GLY A CA 1
ATOM 1405 C C . GLY A 1 177 ? 0.987 7.612 -12.432 1.00 93.25 177 GLY A C 1
ATOM 1406 O O . GLY A 1 177 ? 0.230 7.218 -13.313 1.00 93.25 177 GLY A O 1
ATOM 1407 N N . ARG A 1 178 ? 1.615 8.792 -12.519 1.00 93.94 178 ARG A N 1
ATOM 1408 C CA . ARG A 1 178 ? 1.448 9.711 -13.660 1.00 93.94 178 ARG A CA 1
ATOM 1409 C C . ARG A 1 178 ? 2.090 9.175 -14.940 1.00 93.94 178 ARG A C 1
ATOM 1411 O O . ARG A 1 178 ? 1.466 9.230 -15.993 1.00 93.94 178 ARG A O 1
ATOM 1418 N N . GLU A 1 179 ? 3.307 8.640 -14.853 1.00 95.12 179 GLU A N 1
ATOM 1419 C CA . GLU A 1 179 ? 3.979 8.014 -15.999 1.00 95.12 179 GLU A CA 1
ATOM 1420 C C . GLU A 1 179 ? 3.229 6.771 -16.480 1.00 95.12 179 GLU A C 1
ATOM 1422 O O . GLU A 1 179 ? 3.087 6.586 -17.686 1.00 95.12 179 GLU A O 1
ATOM 1427 N N . LEU A 1 180 ? 2.695 5.956 -15.561 1.00 95.75 180 LEU A N 1
ATOM 1428 C CA . LEU A 1 180 ? 1.878 4.801 -15.936 1.00 95.75 180 LEU A CA 1
ATOM 1429 C C . LEU A 1 180 ? 0.599 5.230 -16.674 1.00 95.75 180 LEU A C 1
ATOM 1431 O O . LEU A 1 180 ? 0.278 4.655 -17.712 1.00 95.75 180 LEU A O 1
ATOM 1435 N N . TYR A 1 181 ? -0.082 6.272 -16.187 1.00 95.06 181 TYR A N 1
ATOM 1436 C CA . TYR A 1 181 ? -1.267 6.832 -16.842 1.00 95.06 181 TYR A CA 1
ATOM 1437 C C . TYR A 1 181 ? -0.970 7.367 -18.253 1.00 95.06 181 TYR A C 1
ATOM 1439 O O . TYR A 1 181 ? -1.760 7.160 -19.171 1.00 95.06 181 TYR A O 1
ATOM 1447 N N . GLU A 1 182 ? 0.174 8.031 -18.453 1.00 94.25 182 GLU A N 1
ATOM 1448 C CA . GLU A 1 182 ? 0.580 8.514 -19.780 1.00 94.25 182 GLU A CA 1
ATOM 1449 C C . GLU A 1 182 ? 0.979 7.404 -20.756 1.00 94.25 182 GLU A C 1
ATOM 1451 O O . GLU A 1 182 ? 0.897 7.621 -21.965 1.00 94.25 182 GLU A O 1
ATOM 1456 N N . ILE A 1 183 ? 1.438 6.244 -20.268 1.00 94.56 183 ILE A N 1
ATOM 1457 C CA . ILE A 1 183 ? 1.702 5.092 -21.139 1.00 94.56 183 ILE A CA 1
ATOM 1458 C C . ILE A 1 183 ? 0.390 4.634 -21.776 1.00 94.56 183 ILE A C 1
ATOM 1460 O O . ILE A 1 183 ? 0.318 4.563 -23.001 1.00 94.56 183 ILE A O 1
ATOM 1464 N N . ALA A 1 184 ? -0.612 4.328 -20.948 1.00 93.62 184 ALA A N 1
ATOM 1465 C CA . ALA A 1 184 ? -2.002 4.126 -21.347 1.00 93.62 184 ALA A CA 1
ATOM 1466 C C . ALA A 1 184 ? -2.879 3.838 -20.119 1.00 93.62 184 ALA A C 1
ATOM 1468 O O . ALA A 1 184 ? -2.528 3.013 -19.268 1.00 93.62 184 ALA A O 1
ATOM 1469 N N . ASP A 1 185 ? -4.051 4.473 -20.081 1.00 94.62 185 ASP A N 1
ATOM 1470 C CA . ASP A 1 185 ? -5.060 4.289 -19.040 1.00 94.62 185 ASP A CA 1
ATOM 1471 C C . ASP A 1 185 ? -5.938 3.059 -19.315 1.00 94.62 185 ASP A C 1
ATOM 1473 O O . ASP A 1 185 ? -6.738 3.066 -20.250 1.00 94.62 185 ASP A O 1
ATOM 1477 N N . ASN A 1 186 ? -5.809 2.015 -18.487 1.00 94.06 186 ASN A N 1
ATOM 1478 C CA . ASN A 1 186 ? -6.548 0.755 -18.642 1.00 94.06 186 ASN A CA 1
ATOM 1479 C C . ASN A 1 186 ? -7.397 0.414 -17.398 1.00 94.06 186 ASN A C 1
ATOM 1481 O O . ASN A 1 186 ? -7.033 0.786 -16.279 1.00 94.06 186 ASN A O 1
ATOM 1485 N N . PRO A 1 187 ? -8.488 -0.370 -17.548 1.00 94.25 187 PRO A N 1
ATOM 1486 C CA . PRO A 1 187 ? -9.362 -0.752 -16.432 1.00 94.25 187 PRO A CA 1
ATOM 1487 C C . PRO A 1 187 ? -8.688 -1.510 -15.282 1.00 94.25 187 PRO A C 1
ATOM 1489 O O . PRO A 1 187 ? -9.137 -1.408 -14.145 1.00 94.25 187 PRO A O 1
ATOM 1492 N N . ASN A 1 188 ? -7.601 -2.230 -15.564 1.00 94.81 188 ASN A N 1
ATOM 1493 C CA . ASN A 1 188 ? -6.825 -3.011 -14.600 1.00 94.81 188 ASN A CA 1
ATOM 1494 C C . ASN A 1 188 ? -5.767 -2.188 -13.837 1.00 94.81 188 ASN A C 1
ATOM 1496 O O . ASN A 1 188 ? -4.941 -2.767 -13.130 1.00 94.81 188 ASN A O 1
ATOM 1500 N N . GLN A 1 189 ? -5.737 -0.863 -14.005 1.00 96.50 189 GLN A N 1
ATOM 1501 C CA . GLN A 1 189 ? -4.734 0.007 -13.394 1.00 96.50 189 GLN A CA 1
ATOM 1502 C C . GLN A 1 189 ? -5.333 0.917 -12.320 1.00 96.50 189 GLN A C 1
ATOM 1504 O O . GLN A 1 189 ? -6.374 1.553 -12.522 1.00 96.50 189 GLN A O 1
ATOM 1509 N N . PHE A 1 190 ? -4.610 1.026 -11.208 1.00 96.81 190 PHE A N 1
ATOM 1510 C CA . PHE A 1 190 ? -4.890 1.916 -10.095 1.00 96.81 190 PHE A CA 1
ATOM 1511 C C . PHE A 1 190 ? -3.709 2.864 -9.866 1.00 96.81 190 PHE A C 1
ATOM 1513 O O . PHE A 1 190 ? -2.565 2.436 -9.699 1.00 96.81 190 PHE A O 1
ATOM 1520 N N . TYR A 1 191 ? -3.992 4.163 -9.814 1.00 95.38 191 TYR A N 1
ATOM 1521 C CA . TYR A 1 191 ? -2.990 5.203 -9.586 1.00 95.38 191 TYR A CA 1
ATOM 1522 C C . TYR A 1 191 ? -3.221 5.801 -8.211 1.00 95.38 191 TYR A C 1
ATOM 1524 O O . TYR A 1 191 ? -4.161 6.572 -8.028 1.00 95.38 191 TYR A O 1
ATOM 1532 N N . MET A 1 192 ? -2.387 5.452 -7.236 1.00 93.38 192 MET A N 1
ATOM 1533 C CA . MET A 1 192 ? -2.559 5.965 -5.884 1.00 93.38 192 MET A CA 1
ATOM 1534 C C . MET A 1 192 ? -2.223 7.460 -5.845 1.00 93.38 192 MET A C 1
ATOM 1536 O O . MET A 1 192 ? -1.127 7.876 -6.210 1.00 93.38 192 MET A O 1
ATOM 1540 N N . VAL A 1 193 ? -3.170 8.281 -5.396 1.00 87.38 193 VAL A N 1
ATOM 1541 C CA . VAL A 1 193 ? -2.995 9.727 -5.241 1.00 87.38 193 VAL A CA 1
ATOM 1542 C C . VAL A 1 193 ? -2.846 10.001 -3.749 1.00 87.38 193 VAL A C 1
ATOM 1544 O O . VAL A 1 193 ? -3.806 9.887 -3.003 1.00 87.38 193 VAL A O 1
ATOM 1547 N N . GLY A 1 194 ? -1.632 10.312 -3.296 1.00 84.44 194 GLY A N 1
ATOM 1548 C CA . GLY A 1 194 ? -1.331 10.443 -1.864 1.00 84.44 194 GLY A CA 1
ATOM 1549 C C . GLY A 1 194 ? -1.022 9.103 -1.183 1.00 84.44 194 GLY A C 1
ATOM 1550 O O . GLY A 1 194 ? -0.651 8.142 -1.849 1.00 84.44 194 GLY A O 1
ATOM 1551 N N . SER A 1 195 ? -1.101 9.055 0.151 1.00 85.69 195 SER A N 1
ATOM 1552 C CA . SER A 1 195 ? -0.915 7.821 0.945 1.00 85.69 195 SER A CA 1
ATOM 1553 C C . SER A 1 195 ? 0.350 7.030 0.618 1.00 85.69 195 SER A C 1
ATOM 1555 O O . SER A 1 195 ? 0.337 5.815 0.429 1.00 85.69 195 SER A O 1
ATOM 1557 N N . MET A 1 196 ? 1.469 7.750 0.567 1.00 88.06 196 MET A N 1
ATOM 1558 C CA . MET A 1 196 ? 2.788 7.190 0.302 1.00 88.06 196 MET A CA 1
ATOM 1559 C C . MET A 1 196 ? 3.084 5.983 1.217 1.00 88.06 196 MET A C 1
ATOM 1561 O O . MET A 1 196 ? 2.804 6.015 2.419 1.00 88.06 196 MET A O 1
ATOM 1565 N N . GLY A 1 197 ? 3.569 4.893 0.615 1.00 89.31 197 GLY A N 1
ATOM 1566 C CA . GLY A 1 197 ? 3.838 3.610 1.279 1.00 89.31 197 GLY A CA 1
ATOM 1567 C C . GLY A 1 197 ? 2.628 2.683 1.460 1.00 89.31 197 GLY A C 1
ATOM 1568 O O . GLY A 1 197 ? 2.774 1.590 2.003 1.00 89.31 197 GLY A O 1
ATOM 1569 N N . CYS A 1 198 ? 1.419 3.079 1.040 1.00 93.50 198 CYS A N 1
ATOM 1570 C CA . CYS A 1 198 ? 0.218 2.240 1.190 1.00 93.50 198 CYS A CA 1
ATOM 1571 C C . CYS A 1 198 ? -0.065 1.326 -0.013 1.00 93.50 198 CYS A C 1
ATOM 1573 O O . CYS A 1 198 ? -0.928 0.455 0.093 1.00 93.50 198 CYS A O 1
ATOM 1575 N N . VAL A 1 199 ? 0.636 1.501 -1.143 1.00 96.50 199 VAL A N 1
ATOM 1576 C CA . VAL A 1 199 ? 0.317 0.792 -2.398 1.00 96.50 199 VAL A CA 1
ATOM 1577 C C . VAL A 1 199 ? 0.417 -0.719 -2.228 1.00 96.50 199 VAL A C 1
ATOM 1579 O O . VAL A 1 199 ? -0.453 -1.447 -2.701 1.00 96.50 199 VAL A O 1
ATOM 1582 N N . SER A 1 200 ? 1.436 -1.189 -1.508 1.00 96.81 200 SER A N 1
ATOM 1583 C CA . SER A 1 200 ? 1.702 -2.612 -1.325 1.00 96.81 200 SER A CA 1
ATOM 1584 C C . SER A 1 200 ? 0.626 -3.285 -0.470 1.00 96.81 200 SER A C 1
ATOM 1586 O O . SER A 1 200 ? 0.095 -4.317 -0.869 1.00 96.81 200 SER A O 1
ATOM 1588 N N . SER A 1 201 ? 0.209 -2.662 0.635 1.00 95.50 201 SER A N 1
ATOM 1589 C CA . SER A 1 201 ? -0.866 -3.186 1.490 1.00 95.50 201 SER A CA 1
ATOM 1590 C C . SER A 1 201 ? -2.246 -3.113 0.838 1.00 95.50 201 SER A C 1
ATOM 1592 O O . SER A 1 201 ? -3.028 -4.052 0.977 1.00 95.50 201 SER A O 1
ATOM 1594 N N . LEU A 1 202 ? -2.548 -2.042 0.092 1.00 95.50 202 LEU A N 1
ATOM 1595 C CA . LEU A 1 202 ? -3.791 -1.958 -0.685 1.00 95.50 202 LEU A CA 1
ATOM 1596 C C . LEU A 1 202 ? -3.852 -3.085 -1.724 1.00 95.50 202 LEU A C 1
ATOM 1598 O O . LEU A 1 202 ? -4.846 -3.801 -1.819 1.00 95.50 202 LEU A O 1
ATOM 1602 N N . SER A 1 203 ? -2.758 -3.272 -2.459 1.00 97.38 203 SER A N 1
ATOM 1603 C CA . SER A 1 203 ? -2.631 -4.313 -3.478 1.00 97.38 203 SER A CA 1
ATOM 1604 C C . SER A 1 203 ? -2.742 -5.718 -2.884 1.00 97.38 203 SER A C 1
ATOM 1606 O O . SER A 1 203 ? -3.418 -6.569 -3.456 1.00 97.38 203 SER A O 1
ATOM 1608 N N . LEU A 1 204 ? -2.144 -5.960 -1.711 1.00 97.38 204 LEU A N 1
ATOM 1609 C CA . LEU A 1 204 ? -2.310 -7.218 -0.985 1.00 97.38 204 LEU A CA 1
ATOM 1610 C C . LEU A 1 204 ? -3.781 -7.465 -0.637 1.00 97.38 204 LEU A C 1
ATOM 1612 O O . LEU A 1 204 ? -4.276 -8.561 -0.874 1.00 97.38 204 LEU A O 1
ATOM 1616 N N . GLY A 1 205 ? -4.497 -6.462 -0.119 1.00 95.19 205 GLY A N 1
ATOM 1617 C CA . GLY A 1 205 ? -5.926 -6.587 0.184 1.00 95.19 205 GLY A CA 1
ATOM 1618 C C . GLY A 1 205 ? -6.741 -7.044 -1.031 1.00 95.19 205 GLY A C 1
ATOM 1619 O O . GLY A 1 205 ? -7.571 -7.946 -0.923 1.00 95.19 205 GLY A O 1
ATOM 1620 N N . ILE A 1 206 ? -6.431 -6.501 -2.211 1.00 95.69 206 ILE A N 1
ATOM 1621 C CA . ILE A 1 206 ? -7.051 -6.901 -3.483 1.00 95.69 206 ILE A CA 1
ATOM 1622 C C . ILE A 1 206 ? -6.629 -8.314 -3.910 1.00 95.69 206 ILE A C 1
ATOM 1624 O O . ILE A 1 206 ? -7.460 -9.085 -4.397 1.00 95.69 206 ILE A O 1
ATOM 1628 N N . ALA A 1 207 ? -5.369 -8.696 -3.699 1.00 96.06 207 ALA A N 1
ATOM 1629 C CA . ALA A 1 207 ? -4.893 -10.053 -3.965 1.00 96.06 207 ALA A CA 1
ATOM 1630 C C . ALA A 1 207 ? -5.567 -11.093 -3.052 1.00 96.06 207 ALA A C 1
ATOM 1632 O O . ALA A 1 207 ? -5.867 -12.199 -3.496 1.00 96.06 207 ALA A O 1
ATOM 1633 N N . LEU A 1 208 ? -5.861 -10.738 -1.796 1.00 94.94 208 LEU A N 1
ATOM 1634 C CA . LEU A 1 208 ? -6.595 -11.593 -0.860 1.00 94.94 208 LEU A CA 1
ATOM 1635 C C . LEU A 1 208 ? -8.070 -11.735 -1.253 1.00 94.94 208 LEU A C 1
ATOM 1637 O O . LEU A 1 208 ? -8.615 -12.836 -1.167 1.00 94.94 208 LEU A O 1
ATOM 1641 N N . ALA A 1 209 ? -8.690 -10.646 -1.717 1.00 91.94 209 ALA A N 1
ATOM 1642 C CA . ALA A 1 209 ? -10.096 -10.599 -2.118 1.00 91.94 209 ALA A CA 1
ATOM 1643 C C . ALA A 1 209 ? -10.372 -11.145 -3.533 1.00 91.94 209 ALA A C 1
ATOM 1645 O O . ALA A 1 209 ? -11.530 -11.261 -3.925 1.00 91.94 209 ALA A O 1
ATOM 1646 N N . SER A 1 210 ? -9.341 -11.490 -4.312 1.00 92.50 210 SER A N 1
ATOM 1647 C CA . SER A 1 210 ? -9.492 -11.954 -5.696 1.00 92.50 210 SER A CA 1
ATOM 1648 C C . SER A 1 210 ? -8.576 -13.141 -6.029 1.00 92.50 210 SER A C 1
ATOM 1650 O O . SER A 1 210 ? -7.840 -13.652 -5.184 1.00 92.50 210 SER A O 1
ATOM 1652 N N . LYS A 1 211 ? -8.661 -13.639 -7.270 1.00 92.56 211 LYS A N 1
ATOM 1653 C CA . LYS A 1 211 ? -7.714 -14.617 -7.844 1.00 92.56 211 LYS A CA 1
ATOM 1654 C C . LYS A 1 211 ? -6.801 -13.996 -8.907 1.00 92.56 211 LYS A C 1
ATOM 1656 O O . LYS A 1 211 ? -5.982 -14.698 -9.489 1.00 92.56 211 LYS A O 1
ATOM 1661 N N . HIS A 1 212 ? -6.950 -12.700 -9.181 1.00 95.56 212 HIS A N 1
ATOM 1662 C CA . HIS A 1 212 ? -6.127 -12.013 -10.170 1.00 95.56 212 HIS A CA 1
ATOM 1663 C C . HIS A 1 212 ? -4.686 -11.897 -9.678 1.00 95.56 212 HIS A C 1
ATOM 1665 O O . HIS A 1 212 ? -4.439 -11.783 -8.476 1.00 95.56 212 HIS A O 1
ATOM 1671 N N . LYS A 1 213 ? -3.744 -11.881 -10.625 1.00 97.75 213 LYS A N 1
ATOM 1672 C CA . LYS A 1 213 ? -2.373 -11.435 -10.377 1.00 97.75 213 LYS A CA 1
ATOM 1673 C C . LYS A 1 213 ? -2.403 -9.945 -10.057 1.00 97.75 213 LYS A C 1
ATOM 1675 O O . LYS A 1 213 ? -2.975 -9.174 -10.823 1.00 97.75 213 LYS A O 1
ATOM 1680 N N . VAL A 1 214 ? -1.790 -9.546 -8.950 1.00 98.44 214 VAL A N 1
ATOM 1681 C CA . VAL A 1 214 ? -1.723 -8.156 -8.499 1.00 98.44 214 VAL A CA 1
ATOM 1682 C C . VAL A 1 214 ? -0.268 -7.741 -8.362 1.00 98.44 214 VAL A C 1
ATOM 1684 O O . VAL A 1 214 ? 0.502 -8.380 -7.647 1.00 98.44 214 VAL A O 1
ATOM 1687 N N . ILE A 1 215 ? 0.096 -6.660 -9.043 1.00 98.75 215 ILE A N 1
ATOM 1688 C CA . ILE A 1 215 ? 1.439 -6.090 -9.035 1.00 98.75 215 ILE A CA 1
ATOM 1689 C C . ILE A 1 215 ? 1.375 -4.706 -8.383 1.00 98.75 215 ILE A C 1
ATOM 1691 O O . ILE A 1 215 ? 0.766 -3.780 -8.922 1.00 98.75 215 ILE A O 1
ATOM 1695 N N . ALA A 1 216 ? 2.026 -4.568 -7.232 1.00 98.50 216 ALA A N 1
ATOM 1696 C CA . ALA A 1 216 ? 2.229 -3.308 -6.534 1.00 98.50 216 ALA A CA 1
ATOM 1697 C C . ALA A 1 216 ? 3.571 -2.703 -6.946 1.00 98.50 216 ALA A C 1
ATOM 1699 O O . ALA A 1 216 ? 4.614 -3.295 -6.689 1.00 98.50 216 ALA A O 1
ATOM 1700 N N . ILE A 1 217 ? 3.555 -1.526 -7.562 1.00 98.44 217 ILE A N 1
ATOM 1701 C CA . ILE A 1 217 ? 4.748 -0.784 -7.969 1.00 98.44 217 ILE A CA 1
ATOM 1702 C C . ILE A 1 217 ? 4.984 0.310 -6.937 1.00 98.44 217 ILE A C 1
ATOM 1704 O O . ILE A 1 217 ? 4.256 1.309 -6.909 1.00 98.44 217 ILE A O 1
ATOM 1708 N N . ASP A 1 218 ? 5.995 0.120 -6.100 1.00 96.69 218 ASP A N 1
ATOM 1709 C CA . ASP A 1 218 ? 6.387 1.067 -5.068 1.00 96.69 218 ASP A CA 1
ATOM 1710 C C . ASP A 1 218 ? 7.712 1.765 -5.387 1.00 96.69 218 ASP A C 1
ATOM 1712 O O . ASP A 1 218 ? 8.480 1.354 -6.263 1.00 96.69 218 ASP A O 1
ATOM 1716 N N . GLY A 1 219 ? 7.950 2.868 -4.684 1.00 95.00 219 GLY A N 1
ATOM 1717 C CA . GLY A 1 219 ? 9.211 3.601 -4.715 1.00 95.00 219 GLY A CA 1
ATOM 1718 C C . GLY A 1 219 ? 9.983 3.395 -3.419 1.00 95.00 219 GLY A C 1
ATOM 1719 O O . GLY A 1 219 ? 9.388 3.218 -2.358 1.00 95.00 219 GLY A O 1
ATOM 1720 N N . ASP A 1 220 ? 11.302 3.478 -3.496 1.00 93.31 220 ASP A N 1
ATOM 1721 C CA . ASP A 1 220 ? 12.240 3.406 -2.369 1.00 93.31 220 ASP A CA 1
ATOM 1722 C C . ASP A 1 220 ? 11.803 4.225 -1.141 1.00 93.31 220 ASP A C 1
ATOM 1724 O O . ASP A 1 220 ? 11.639 3.718 -0.032 1.00 93.31 220 ASP A O 1
ATOM 1728 N N . SER A 1 221 ? 11.500 5.494 -1.369 1.00 90.94 221 SER A N 1
ATOM 1729 C CA . SER A 1 221 ? 11.082 6.456 -0.366 1.00 90.94 221 SER A CA 1
ATOM 1730 C C . SER A 1 221 ? 9.737 6.085 0.251 1.00 90.94 221 SER A C 1
ATOM 1732 O O . SER A 1 221 ? 9.503 6.306 1.436 1.00 90.94 221 SER A O 1
ATOM 1734 N N . ALA A 1 222 ? 8.831 5.545 -0.564 1.00 91.56 222 ALA A N 1
ATOM 1735 C CA . ALA A 1 222 ? 7.493 5.174 -0.138 1.00 91.56 222 ALA A CA 1
ATOM 1736 C C . ALA A 1 222 ? 7.522 3.900 0.707 1.00 91.56 222 ALA A C 1
ATOM 1738 O O . ALA A 1 222 ? 6.878 3.850 1.756 1.00 91.56 222 ALA A O 1
ATOM 1739 N N . LEU A 1 223 ? 8.348 2.932 0.313 1.00 94.50 223 LEU A N 1
ATOM 1740 C CA . LEU A 1 223 ? 8.580 1.726 1.086 1.00 94.50 223 LEU A CA 1
ATOM 1741 C C . LEU A 1 223 ? 9.231 2.041 2.440 1.00 94.50 223 LEU A C 1
ATOM 1743 O O . LEU A 1 223 ? 8.778 1.526 3.460 1.00 94.50 223 LEU A O 1
ATOM 1747 N N . LEU A 1 224 ? 10.223 2.941 2.483 1.00 92.62 224 LEU A N 1
ATOM 1748 C CA . LEU A 1 224 ? 10.862 3.362 3.739 1.00 92.62 224 LEU A CA 1
ATOM 1749 C C . LEU A 1 224 ? 9.868 3.970 4.738 1.00 92.62 224 LEU A C 1
ATOM 1751 O O . LEU A 1 224 ? 9.984 3.727 5.937 1.00 92.62 224 LEU A O 1
ATOM 1755 N N . MET A 1 225 ? 8.854 4.702 4.266 1.00 89.31 225 MET A N 1
ATOM 1756 C CA . MET A 1 225 ? 7.825 5.273 5.144 1.00 89.31 225 MET A CA 1
ATOM 1757 C C . MET A 1 225 ? 6.946 4.215 5.822 1.00 89.31 225 MET A C 1
ATOM 1759 O O . MET A 1 225 ? 6.350 4.500 6.860 1.00 89.31 225 MET A O 1
ATOM 1763 N N . ARG A 1 226 ? 6.818 3.014 5.241 1.00 91.12 226 ARG A N 1
ATOM 1764 C CA . ARG A 1 226 ? 5.968 1.934 5.766 1.00 91.12 226 ARG A CA 1
ATOM 1765 C C . ARG A 1 226 ? 6.635 0.565 5.669 1.00 91.12 226 ARG A C 1
ATOM 1767 O O . ARG A 1 226 ? 6.011 -0.414 5.264 1.00 91.12 226 ARG A O 1
ATOM 1774 N N . LEU A 1 227 ? 7.888 0.481 6.108 1.00 93.06 227 LEU A N 1
ATOM 1775 C CA . LEU A 1 227 ? 8.680 -0.750 6.030 1.00 93.06 227 LEU A CA 1
ATOM 1776 C C . LEU A 1 227 ? 8.020 -1.933 6.763 1.00 93.06 227 LEU A C 1
ATOM 1778 O O . LEU A 1 227 ? 8.075 -3.067 6.292 1.00 93.06 227 LEU A O 1
ATOM 1782 N N . GLY A 1 228 ? 7.312 -1.659 7.867 1.00 93.44 228 GLY A N 1
ATOM 1783 C CA . GLY A 1 228 ? 6.555 -2.662 8.627 1.00 93.44 228 GLY A CA 1
ATOM 1784 C C . GLY A 1 228 ? 5.455 -3.378 7.830 1.00 93.44 228 GLY A C 1
ATOM 1785 O O . GLY A 1 228 ? 5.010 -4.450 8.233 1.00 93.44 228 GLY A O 1
ATOM 1786 N N . ASN A 1 229 ? 5.048 -2.849 6.670 1.00 94.44 229 ASN A N 1
ATOM 1787 C CA . ASN A 1 229 ? 4.095 -3.522 5.789 1.00 94.44 229 ASN A CA 1
ATOM 1788 C C . ASN A 1 229 ? 4.683 -4.788 5.144 1.00 94.44 229 ASN A C 1
ATOM 1790 O O . ASN A 1 229 ? 3.919 -5.665 4.749 1.00 94.44 229 ASN A O 1
ATOM 1794 N N . LEU A 1 230 ? 6.012 -4.921 5.039 1.00 96.75 230 LEU A N 1
ATOM 1795 C CA . LEU A 1 230 ? 6.645 -6.073 4.389 1.00 96.75 230 LEU A CA 1
ATOM 1796 C C . LEU A 1 230 ? 6.279 -7.399 5.066 1.00 96.75 230 LEU A C 1
ATOM 1798 O O . LEU A 1 230 ? 5.870 -8.328 4.373 1.00 96.75 230 LEU A O 1
ATOM 1802 N N . SER A 1 231 ? 6.354 -7.476 6.396 1.00 95.25 231 SER A N 1
ATOM 1803 C CA . SER A 1 231 ? 6.012 -8.691 7.150 1.00 95.25 231 SER A CA 1
ATOM 1804 C C . SER A 1 231 ? 4.527 -9.045 7.034 1.00 95.25 231 SER A C 1
ATOM 1806 O O . SER A 1 231 ? 4.174 -10.210 6.867 1.00 95.25 231 SER A O 1
ATOM 1808 N N . THR A 1 232 ? 3.655 -8.033 7.044 1.00 94.75 232 THR A N 1
ATOM 1809 C CA . THR A 1 232 ? 2.211 -8.203 6.822 1.00 94.75 232 THR A CA 1
ATOM 1810 C C . THR A 1 232 ? 1.943 -8.771 5.429 1.00 94.75 232 THR A C 1
ATOM 1812 O O . THR A 1 232 ? 1.232 -9.768 5.291 1.00 94.75 232 THR A O 1
ATOM 1815 N N . ASN A 1 233 ? 2.548 -8.172 4.400 1.00 96.94 233 ASN A N 1
ATOM 1816 C CA . ASN A 1 233 ? 2.401 -8.600 3.014 1.00 96.94 233 ASN A CA 1
ATOM 1817 C C . ASN A 1 233 ? 2.872 -10.042 2.812 1.00 96.94 233 ASN A C 1
ATOM 1819 O O . ASN A 1 233 ? 2.137 -10.849 2.246 1.00 96.94 233 ASN A O 1
ATOM 1823 N N . ALA A 1 234 ? 4.061 -10.373 3.317 1.00 95.38 234 ALA A N 1
ATOM 1824 C CA . ALA A 1 234 ? 4.626 -11.712 3.244 1.00 95.38 234 ALA A CA 1
ATOM 1825 C C . ALA A 1 234 ? 3.722 -12.756 3.915 1.00 95.38 234 ALA A C 1
ATOM 1827 O O . ALA A 1 234 ? 3.333 -13.739 3.285 1.00 95.38 234 ALA A O 1
ATOM 1828 N N . TYR A 1 235 ? 3.330 -12.510 5.168 1.00 94.31 235 TYR A N 1
ATOM 1829 C CA . TYR A 1 235 ? 2.529 -13.444 5.957 1.00 94.31 235 TYR A CA 1
ATOM 1830 C C . TYR A 1 235 ? 1.171 -13.744 5.314 1.00 94.31 235 TYR A C 1
ATOM 1832 O O . TYR A 1 235 ? 0.827 -14.906 5.091 1.00 94.31 235 TYR A O 1
ATOM 1840 N N . TYR A 1 236 ? 0.393 -12.711 4.975 1.00 94.56 236 TYR A N 1
ATOM 1841 C CA . TYR A 1 236 ? -0.941 -12.932 4.417 1.00 94.56 236 TYR A CA 1
ATOM 1842 C C . TYR A 1 236 ? -0.898 -13.486 2.990 1.00 94.56 236 TYR A C 1
ATOM 1844 O O . TYR A 1 236 ? -1.740 -14.318 2.656 1.00 94.56 236 TYR A O 1
ATOM 1852 N N . ALA A 1 237 ? 0.082 -13.100 2.164 1.00 94.88 237 ALA A N 1
ATOM 1853 C CA . ALA A 1 237 ? 0.257 -13.703 0.843 1.00 94.88 237 ALA A CA 1
ATOM 1854 C C . ALA A 1 237 ? 0.622 -15.192 0.947 1.00 94.88 237 ALA A C 1
ATOM 1856 O O . ALA A 1 237 ? 0.038 -16.016 0.244 1.00 94.88 237 ALA A O 1
ATOM 1857 N N . LYS A 1 238 ? 1.523 -15.558 1.868 1.00 93.12 238 LYS A N 1
ATOM 1858 C CA . LYS A 1 238 ? 1.894 -16.955 2.127 1.00 93.12 238 LYS A CA 1
ATOM 1859 C C . LYS A 1 238 ? 0.709 -17.779 2.623 1.00 93.12 238 LYS A C 1
ATOM 1861 O O . LYS A 1 238 ? 0.458 -18.856 2.097 1.00 93.12 238 LYS A O 1
ATOM 1866 N N . ASN A 1 239 ? -0.079 -17.244 3.556 1.00 91.06 239 ASN A N 1
ATOM 1867 C CA . ASN A 1 239 ? -1.310 -17.896 4.013 1.00 91.06 239 ASN A CA 1
ATOM 1868 C C . ASN A 1 239 ? -2.341 -18.056 2.891 1.00 91.06 239 ASN A C 1
ATOM 1870 O O . ASN A 1 239 ? -3.099 -19.024 2.875 1.00 91.06 239 ASN A O 1
ATOM 1874 N N . ARG A 1 240 ? -2.384 -17.104 1.951 1.00 91.50 240 ARG A N 1
ATOM 1875 C CA . ARG A 1 240 ? -3.268 -17.168 0.786 1.00 91.50 240 ARG A CA 1
ATOM 1876 C C . ARG A 1 240 ? -2.842 -18.243 -0.213 1.00 91.50 240 ARG A C 1
ATOM 1878 O O . ARG A 1 240 ? -3.723 -18.821 -0.850 1.00 91.50 240 ARG A O 1
ATOM 1885 N N . ASN A 1 241 ? -1.534 -18.474 -0.334 1.00 91.31 241 ASN A N 1
ATOM 1886 C CA . ASN A 1 241 ? -0.879 -19.515 -1.127 1.00 91.31 241 ASN A CA 1
ATOM 1887 C C . ASN A 1 241 ? -1.353 -19.615 -2.594 1.00 91.31 241 ASN A C 1
ATOM 1889 O O . ASN A 1 241 ? -1.556 -20.711 -3.114 1.00 91.31 241 ASN A O 1
ATOM 1893 N N . LEU A 1 242 ? -1.578 -18.477 -3.257 1.00 93.31 242 LEU A N 1
ATOM 1894 C CA . LEU A 1 242 ? -1.969 -18.423 -4.678 1.00 93.31 242 LEU A CA 1
ATOM 1895 C C . LEU A 1 242 ? -0.897 -17.835 -5.594 1.00 93.31 242 LEU A C 1
ATOM 1897 O O . LEU A 1 242 ? -1.108 -17.744 -6.802 1.00 93.31 242 LEU A O 1
ATOM 1901 N N . ASP A 1 243 ? 0.216 -17.382 -5.023 1.00 93.25 243 ASP A N 1
ATOM 1902 C CA . ASP A 1 243 ? 1.287 -16.704 -5.743 1.00 93.25 243 ASP A CA 1
ATOM 1903 C C . ASP A 1 243 ? 0.789 -15.531 -6.603 1.00 93.25 243 ASP A C 1
ATOM 1905 O O . ASP A 1 243 ? 1.235 -15.305 -7.726 1.00 93.25 243 ASP A O 1
ATOM 1909 N N . ASN A 1 244 ? -0.222 -14.808 -6.115 1.00 97.25 244 ASN A N 1
ATOM 1910 C CA . ASN A 1 244 ? -0.930 -13.785 -6.880 1.00 97.25 244 ASN A CA 1
ATOM 1911 C C . ASN A 1 244 ? -0.612 -12.350 -6.453 1.00 97.25 244 ASN A C 1
ATOM 1913 O O . ASN A 1 244 ? -1.261 -11.420 -6.928 1.00 97.25 244 ASN A O 1
ATOM 1917 N N . PHE A 1 245 ? 0.404 -12.159 -5.611 1.00 98.50 245 PHE A N 1
ATOM 1918 C CA . PHE A 1 245 ? 0.859 -10.851 -5.156 1.00 98.50 245 PHE A CA 1
ATOM 1919 C C . PHE A 1 245 ? 2.356 -10.641 -5.433 1.00 98.50 245 PHE A C 1
ATOM 1921 O O . PHE A 1 245 ? 3.204 -11.378 -4.926 1.00 98.50 245 PHE A O 1
ATOM 1928 N N . CYS A 1 246 ? 2.675 -9.606 -6.213 1.00 98.56 246 CYS A N 1
ATOM 1929 C CA . CYS A 1 246 ? 4.037 -9.171 -6.507 1.00 98.56 246 CYS A CA 1
ATOM 1930 C C . CYS A 1 246 ? 4.239 -7.724 -6.058 1.00 98.56 246 CYS A C 1
ATOM 1932 O O . CYS A 1 246 ? 3.482 -6.831 -6.435 1.00 98.56 246 CYS A O 1
ATOM 1934 N N . HIS A 1 247 ? 5.282 -7.492 -5.272 1.00 98.62 247 HIS A N 1
ATOM 1935 C CA . HIS A 1 247 ? 5.705 -6.185 -4.806 1.00 98.62 247 HIS A CA 1
ATOM 1936 C C . HIS A 1 247 ? 7.004 -5.794 -5.513 1.00 98.62 247 HIS A C 1
ATOM 1938 O O . HIS A 1 247 ? 8.049 -6.413 -5.333 1.00 98.62 247 HIS A O 1
ATOM 1944 N N . ILE A 1 248 ? 6.929 -4.765 -6.342 1.00 98.62 248 ILE A N 1
ATOM 1945 C CA . ILE A 1 248 ? 8.041 -4.258 -7.131 1.00 98.62 248 ILE A CA 1
ATOM 1946 C C . ILE A 1 248 ? 8.547 -2.974 -6.495 1.00 98.62 248 ILE A C 1
ATOM 1948 O O . ILE A 1 248 ? 7.765 -2.048 -6.288 1.00 98.62 248 ILE A O 1
ATOM 1952 N N . LEU A 1 249 ? 9.854 -2.899 -6.256 1.00 98.12 249 LEU A N 1
ATOM 1953 C CA . LEU A 1 249 ? 10.528 -1.679 -5.841 1.00 98.12 249 LEU A CA 1
ATOM 1954 C C . LEU A 1 249 ? 11.306 -1.084 -7.014 1.00 98.12 249 LEU A C 1
ATOM 1956 O O . LEU A 1 249 ? 12.259 -1.693 -7.502 1.00 98.12 249 LEU A O 1
ATOM 1960 N N . LEU A 1 250 ? 10.911 0.116 -7.437 1.00 97.38 250 LEU A N 1
ATOM 1961 C CA . LEU A 1 250 ? 11.683 0.933 -8.369 1.00 97.38 250 LEU A CA 1
ATOM 1962 C C . LEU A 1 250 ? 12.489 1.961 -7.567 1.00 97.38 250 LEU A C 1
ATOM 1964 O O . LEU A 1 250 ? 11.928 2.928 -7.048 1.00 97.38 250 LEU A O 1
ATOM 1968 N N . ASP A 1 251 ? 13.796 1.739 -7.453 1.00 95.19 251 ASP A N 1
ATOM 1969 C CA . ASP A 1 251 ? 14.687 2.532 -6.603 1.00 95.19 251 ASP A CA 1
ATOM 1970 C C . ASP A 1 251 ? 15.493 3.547 -7.421 1.00 95.19 251 ASP A C 1
ATOM 1972 O O . ASP A 1 251 ? 16.395 3.187 -8.178 1.00 95.19 251 ASP A O 1
ATOM 1976 N N . ASN A 1 252 ? 15.147 4.827 -7.282 1.00 91.75 252 ASN A N 1
ATOM 1977 C CA . ASN A 1 252 ? 15.849 5.952 -7.904 1.00 91.75 252 ASN A CA 1
ATOM 1978 C C . ASN A 1 252 ? 16.783 6.686 -6.927 1.00 91.75 252 ASN A C 1
ATOM 1980 O O . ASN A 1 252 ? 17.432 7.656 -7.330 1.00 91.75 252 ASN A O 1
ATOM 1984 N N . GLN A 1 253 ? 16.840 6.282 -5.655 1.00 89.56 253 GLN A N 1
ATOM 1985 C CA . GLN A 1 253 ? 17.662 6.917 -4.626 1.00 89.56 253 GLN A CA 1
ATOM 1986 C C . GLN A 1 253 ? 17.417 8.420 -4.471 1.00 89.56 253 GLN A C 1
ATOM 1988 O O . GLN A 1 253 ? 18.351 9.210 -4.270 1.00 89.56 253 GLN A O 1
ATOM 1993 N N . SER A 1 254 ? 16.166 8.849 -4.671 1.00 85.88 254 SER A N 1
ATOM 1994 C CA . SER A 1 254 ? 15.792 10.254 -4.538 1.00 85.88 254 SER A CA 1
ATOM 1995 C C . SER A 1 254 ? 14.293 10.494 -4.344 1.00 85.88 254 SER A C 1
ATOM 1997 O O . SER A 1 254 ? 13.439 9.887 -4.997 1.00 85.88 254 SER A O 1
ATOM 1999 N N . HIS A 1 255 ? 13.955 11.516 -3.553 1.00 79.06 255 HIS A N 1
ATOM 2000 C CA . HIS A 1 255 ? 12.608 12.090 -3.520 1.00 79.06 255 HIS A CA 1
ATOM 2001 C C . HIS A 1 255 ? 12.318 12.947 -4.774 1.00 79.06 255 HIS A C 1
ATOM 2003 O O . HIS A 1 255 ? 12.122 14.163 -4.717 1.00 79.06 255 HIS A O 1
ATOM 2009 N N . ASP A 1 256 ? 12.240 12.305 -5.943 1.00 78.56 256 ASP A N 1
ATOM 2010 C CA . ASP A 1 256 ? 12.096 12.976 -7.247 1.00 78.56 256 ASP A CA 1
ATOM 2011 C C . ASP A 1 256 ? 10.862 13.881 -7.355 1.00 78.56 256 ASP A C 1
ATOM 2013 O O . ASP A 1 256 ? 10.843 14.818 -8.155 1.00 78.56 256 ASP A O 1
ATOM 2017 N N . SER A 1 257 ? 9.792 13.582 -6.615 1.00 73.62 257 SER A N 1
ATOM 2018 C CA . SER A 1 257 ? 8.531 14.331 -6.708 1.00 73.62 257 SER A CA 1
ATOM 2019 C C . SER A 1 257 ? 8.570 15.675 -5.974 1.00 73.62 257 SER A C 1
ATOM 2021 O O . SER A 1 257 ? 7.749 16.535 -6.281 1.00 73.62 257 SER A O 1
ATOM 2023 N N . THR A 1 258 ? 9.504 15.866 -5.040 1.00 72.19 258 THR A N 1
ATOM 2024 C CA . THR A 1 258 ? 9.606 17.066 -4.191 1.00 72.19 258 THR A CA 1
ATOM 2025 C C . THR A 1 258 ? 10.817 17.937 -4.513 1.00 72.19 258 THR A C 1
ATOM 2027 O O . THR A 1 258 ? 11.033 18.933 -3.833 1.00 72.19 258 THR A O 1
ATOM 2030 N N . GLY A 1 259 ? 11.584 17.606 -5.554 1.00 72.00 259 GLY A N 1
ATOM 2031 C CA . GLY A 1 259 ? 12.773 18.366 -5.958 1.00 72.00 259 GLY A CA 1
ATOM 2032 C C . GLY A 1 259 ? 14.078 17.576 -5.907 1.00 72.00 259 GLY A C 1
ATOM 2033 O O . GLY A 1 259 ? 15.136 18.170 -6.075 1.00 72.00 259 GLY A O 1
ATOM 2034 N N . GLY A 1 260 ? 14.021 16.255 -5.709 1.00 77.44 260 GLY A N 1
ATOM 2035 C CA . GLY A 1 260 ? 15.193 15.388 -5.826 1.00 77.44 260 GLY A CA 1
ATOM 2036 C C . GLY A 1 260 ? 16.052 15.324 -4.561 1.00 77.44 260 GLY A C 1
ATOM 2037 O O . GLY A 1 260 ? 17.259 15.098 -4.644 1.00 77.44 260 GLY A O 1
ATOM 2038 N N . GLN A 1 261 ? 15.452 15.537 -3.386 1.00 81.50 261 GLN A N 1
ATOM 2039 C CA . GLN A 1 261 ? 16.169 15.483 -2.112 1.00 81.50 261 GLN A CA 1
ATOM 2040 C C . GLN A 1 261 ? 16.766 14.093 -1.850 1.00 81.50 261 GLN A C 1
ATOM 2042 O O . GLN A 1 261 ? 16.264 13.074 -2.339 1.00 81.50 261 GLN A O 1
ATOM 2047 N N . PHE A 1 262 ? 17.832 14.076 -1.047 1.00 81.94 262 PHE A N 1
ATOM 2048 C CA . PHE A 1 262 ? 18.442 12.860 -0.517 1.00 81.94 262 PHE A CA 1
ATOM 2049 C C . PHE A 1 262 ? 17.413 12.008 0.237 1.00 81.94 262 PHE A C 1
ATOM 2051 O O . PHE A 1 262 ? 16.571 12.541 0.960 1.00 81.94 262 PHE A O 1
ATOM 2058 N N . ASN A 1 263 ? 17.518 10.689 0.091 1.00 84.31 263 ASN A N 1
ATOM 2059 C CA . ASN A 1 263 ? 16.795 9.716 0.895 1.00 84.31 263 ASN A CA 1
ATOM 2060 C C . ASN A 1 263 ? 17.753 8.609 1.361 1.00 84.31 263 ASN A C 1
ATOM 2062 O O . ASN A 1 263 ? 18.901 8.535 0.929 1.00 84.31 263 ASN A O 1
ATOM 2066 N N . LEU A 1 264 ? 17.278 7.752 2.262 1.00 87.81 264 LEU A N 1
ATOM 2067 C CA . LEU A 1 264 ? 18.108 6.730 2.901 1.00 87.81 264 LEU A CA 1
ATOM 2068 C C . LEU A 1 264 ? 18.225 5.428 2.095 1.00 87.81 264 LEU A C 1
ATOM 2070 O O . LEU A 1 264 ? 18.863 4.496 2.576 1.00 87.81 264 LEU A O 1
ATOM 2074 N N . SER A 1 265 ? 17.647 5.335 0.892 1.00 89.44 265 SER A N 1
ATOM 2075 C CA . SER A 1 265 ? 17.663 4.082 0.129 1.00 89.44 265 SER A CA 1
ATOM 2076 C C . SER A 1 265 ? 19.067 3.574 -0.230 1.00 89.44 265 SER A C 1
ATOM 2078 O O . SER A 1 265 ? 19.257 2.363 -0.123 1.00 89.44 265 SER A O 1
ATOM 2080 N N . PRO A 1 266 ? 20.097 4.415 -0.504 1.00 88.38 266 PRO A N 1
ATOM 2081 C CA . PRO A 1 266 ? 21.456 3.919 -0.756 1.00 88.38 266 PRO A CA 1
ATOM 2082 C C . PRO A 1 266 ? 22.093 3.169 0.424 1.00 88.38 266 PRO A C 1
ATOM 2084 O O . PRO A 1 266 ? 23.088 2.475 0.239 1.00 88.38 266 PRO A O 1
ATOM 2087 N N . PHE A 1 267 ? 21.560 3.334 1.639 1.00 89.94 267 PHE A N 1
ATOM 2088 C CA . PHE A 1 267 ? 22.047 2.674 2.853 1.00 89.94 267 PHE A CA 1
ATOM 2089 C C . PHE A 1 267 ? 21.272 1.384 3.186 1.00 89.94 267 PHE A C 1
ATOM 2091 O O . PHE A 1 267 ? 21.596 0.700 4.155 1.00 89.94 267 PHE A O 1
ATOM 2098 N N . VAL A 1 268 ? 20.233 1.044 2.418 1.00 91.31 268 VAL A N 1
ATOM 2099 C CA . VAL A 1 268 ? 19.268 -0.002 2.777 1.00 91.31 268 VAL A CA 1
ATOM 2100 C C . VAL A 1 268 ? 19.281 -1.135 1.757 1.00 91.31 268 VAL A C 1
ATOM 2102 O O . VAL A 1 268 ? 18.999 -0.937 0.579 1.00 91.31 268 VAL A O 1
ATOM 2105 N N . ASP A 1 269 ? 19.530 -2.357 2.228 1.00 93.25 269 ASP A N 1
ATOM 2106 C CA . ASP A 1 269 ? 19.358 -3.570 1.426 1.00 93.25 269 ASP A CA 1
ATOM 2107 C C . ASP A 1 269 ? 17.903 -4.062 1.500 1.00 93.25 269 ASP A C 1
ATOM 2109 O O . ASP A 1 269 ? 17.519 -4.851 2.368 1.00 93.25 269 ASP A O 1
ATOM 2113 N N . PHE A 1 270 ? 17.067 -3.570 0.583 1.00 95.19 270 PHE A N 1
ATOM 2114 C CA . PHE A 1 270 ? 15.650 -3.937 0.536 1.00 95.19 270 PHE A CA 1
ATOM 2115 C C . PHE A 1 270 ? 15.409 -5.412 0.222 1.00 95.19 270 PHE A C 1
ATOM 2117 O O . PHE A 1 270 ? 14.424 -5.966 0.708 1.00 95.19 270 PHE A O 1
ATOM 2124 N N . ALA A 1 271 ? 16.272 -6.045 -0.577 1.00 94.06 271 ALA A N 1
ATOM 2125 C CA . ALA A 1 271 ? 16.110 -7.449 -0.936 1.00 94.06 271 ALA A CA 1
ATOM 2126 C C . ALA A 1 271 ? 16.296 -8.330 0.305 1.00 94.06 271 ALA A C 1
ATOM 2128 O O . ALA A 1 271 ? 15.401 -9.109 0.637 1.00 94.06 271 ALA A O 1
ATOM 2129 N N . SER A 1 272 ? 17.376 -8.114 1.061 1.00 93.25 272 SER A N 1
ATOM 2130 C CA . SER A 1 272 ? 17.621 -8.832 2.317 1.00 93.25 272 SER A CA 1
ATOM 2131 C C . SER A 1 272 ? 16.534 -8.572 3.364 1.00 93.25 272 SER A C 1
ATOM 2133 O O . SER A 1 272 ? 16.138 -9.490 4.086 1.00 93.25 272 SER A O 1
ATOM 2135 N N . ILE A 1 273 ? 15.996 -7.347 3.442 1.00 95.44 273 ILE A N 1
ATOM 2136 C CA . ILE A 1 273 ? 14.866 -7.045 4.336 1.00 95.44 273 ILE A CA 1
ATOM 2137 C C . ILE A 1 273 ? 13.606 -7.797 3.893 1.00 95.44 273 ILE A C 1
ATOM 2139 O O . ILE A 1 273 ? 12.920 -8.364 4.743 1.00 95.44 273 ILE A O 1
ATOM 2143 N N . ALA A 1 274 ? 13.289 -7.827 2.595 1.00 95.88 274 ALA A N 1
ATOM 2144 C CA . ALA A 1 274 ? 12.131 -8.553 2.075 1.00 95.88 274 ALA A CA 1
ATOM 2145 C C . ALA A 1 274 ? 12.248 -10.066 2.332 1.00 95.88 274 ALA A C 1
ATOM 2147 O O . ALA A 1 274 ? 11.284 -10.670 2.808 1.00 95.88 274 ALA A O 1
ATOM 2148 N N . GLU A 1 275 ? 13.428 -10.657 2.110 1.00 93.50 275 GLU A N 1
ATOM 2149 C CA . GLU A 1 275 ? 13.715 -12.059 2.456 1.00 93.50 275 GLU A CA 1
ATOM 2150 C C . GLU A 1 275 ? 13.514 -12.301 3.955 1.00 93.50 275 GLU A C 1
ATOM 2152 O O . GLU A 1 275 ? 12.768 -13.196 4.350 1.00 93.50 275 GLU A O 1
ATOM 2157 N N . SER A 1 276 ? 14.091 -11.440 4.799 1.00 93.44 276 SER A N 1
ATOM 2158 C CA . SER A 1 276 ? 13.983 -11.538 6.262 1.00 93.44 276 SER A CA 1
ATOM 2159 C C . SER A 1 276 ? 12.554 -11.333 6.777 1.00 93.44 276 SER A C 1
ATOM 2161 O O . SER A 1 276 ? 12.194 -11.840 7.838 1.00 93.44 276 SER A O 1
ATOM 2163 N N . CYS A 1 277 ? 11.717 -10.608 6.029 1.00 94.69 277 CYS A N 1
ATOM 2164 C CA . CYS A 1 277 ? 10.292 -10.442 6.318 1.00 94.69 277 CYS A CA 1
ATOM 2165 C C . CYS A 1 277 ? 9.438 -11.637 5.861 1.00 94.69 277 CYS A C 1
ATOM 2167 O O . CYS A 1 277 ? 8.250 -11.669 6.184 1.00 94.69 277 CYS A O 1
ATOM 2169 N N . GLY A 1 278 ? 10.014 -12.603 5.136 1.00 92.50 278 GLY A N 1
ATOM 2170 C CA . GLY A 1 278 ? 9.352 -13.842 4.726 1.00 92.50 278 GLY A CA 1
ATOM 2171 C C . GLY A 1 278 ? 8.737 -13.827 3.326 1.00 92.50 278 GLY A C 1
ATOM 2172 O O . GLY A 1 278 ? 7.813 -14.599 3.081 1.00 92.50 278 GLY A O 1
ATOM 2173 N N . TYR A 1 279 ? 9.191 -12.954 2.417 1.00 94.75 279 TYR A N 1
ATOM 2174 C CA . TYR A 1 279 ? 8.815 -13.069 1.002 1.00 94.75 279 TYR A CA 1
ATOM 2175 C C . TYR A 1 279 ? 9.371 -14.376 0.421 1.00 94.75 279 TYR A C 1
ATOM 2177 O O . TYR A 1 279 ? 10.556 -14.668 0.558 1.00 94.75 279 TYR A O 1
ATOM 2185 N N . ASP A 1 280 ? 8.524 -15.146 -0.261 1.00 92.00 280 ASP A N 1
ATOM 2186 C CA . ASP A 1 280 ? 8.884 -16.478 -0.765 1.00 92.00 280 ASP A CA 1
ATOM 2187 C C . ASP A 1 280 ? 9.840 -16.411 -1.963 1.00 92.00 280 ASP A C 1
ATOM 2189 O O . ASP A 1 280 ? 10.643 -17.322 -2.189 1.00 92.00 280 ASP A O 1
ATOM 2193 N N . LYS A 1 281 ? 9.734 -15.346 -2.765 1.00 95.31 281 LYS A N 1
ATOM 2194 C CA . LYS A 1 281 ? 10.569 -15.109 -3.944 1.00 95.31 281 LYS A CA 1
ATOM 2195 C C . LYS A 1 281 ? 11.089 -13.685 -3.904 1.00 95.31 281 LYS A C 1
ATOM 2197 O O . LYS A 1 281 ? 10.306 -12.752 -4.031 1.00 95.31 281 LYS A O 1
ATOM 2202 N N . VAL A 1 282 ? 12.400 -13.515 -3.787 1.00 96.88 282 VAL A N 1
ATOM 2203 C CA . VAL A 1 282 ? 13.054 -12.205 -3.848 1.00 96.88 282 VAL A CA 1
ATOM 2204 C C . VAL A 1 282 ? 14.048 -12.210 -4.998 1.00 96.88 282 VAL A C 1
ATOM 2206 O O . VAL A 1 282 ? 14.916 -13.076 -5.080 1.00 96.88 282 VAL A O 1
ATOM 2209 N N . ASN A 1 283 ? 13.887 -11.271 -5.930 1.00 96.25 283 ASN A N 1
ATOM 2210 C CA . ASN A 1 283 ? 14.732 -11.161 -7.113 1.00 96.25 283 ASN A CA 1
ATOM 2211 C C . ASN A 1 283 ? 15.260 -9.733 -7.278 1.00 96.25 283 ASN A C 1
ATOM 2213 O O . ASN A 1 283 ? 14.510 -8.762 -7.190 1.00 96.25 283 ASN A O 1
ATOM 2217 N N . ILE A 1 284 ? 16.551 -9.620 -7.581 1.00 96.44 284 ILE A N 1
ATOM 2218 C CA . ILE A 1 284 ? 17.216 -8.363 -7.932 1.00 96.44 284 ILE A CA 1
ATOM 2219 C C . ILE A 1 284 ? 17.400 -8.357 -9.449 1.00 96.44 284 ILE A C 1
ATOM 2221 O O . ILE A 1 284 ? 18.099 -9.212 -10.000 1.00 96.44 284 ILE A O 1
ATOM 2225 N N . ALA A 1 285 ? 16.742 -7.424 -10.132 1.00 95.25 285 ALA A N 1
ATOM 2226 C CA . ALA A 1 285 ? 16.913 -7.193 -11.558 1.00 95.25 285 ALA A CA 1
ATOM 2227 C C . ALA A 1 285 ? 18.030 -6.173 -11.793 1.00 95.25 285 ALA A C 1
ATOM 2229 O O . ALA A 1 285 ? 17.964 -5.049 -11.297 1.00 95.25 285 ALA A O 1
ATOM 2230 N N . TYR A 1 286 ? 19.037 -6.553 -12.581 1.00 91.19 286 TYR A N 1
ATOM 2231 C CA . TYR A 1 286 ? 20.157 -5.671 -12.926 1.00 91.19 286 TYR A CA 1
ATOM 2232 C C . TYR A 1 286 ? 19.910 -4.899 -14.228 1.00 91.19 286 TYR A C 1
ATOM 2234 O O . TYR A 1 286 ? 20.558 -3.897 -14.512 1.00 91.19 286 TYR A O 1
ATOM 2242 N N . ASN A 1 287 ? 18.961 -5.360 -15.039 1.00 93.69 287 ASN A N 1
ATOM 2243 C CA . ASN A 1 287 ? 18.582 -4.759 -16.311 1.00 93.69 287 ASN A CA 1
ATOM 2244 C C . ASN A 1 287 ? 17.114 -5.094 -16.642 1.00 93.69 287 ASN A C 1
ATOM 2246 O O . ASN A 1 287 ? 16.451 -5.860 -15.938 1.00 93.69 287 ASN A O 1
ATOM 2250 N N . LEU A 1 288 ? 16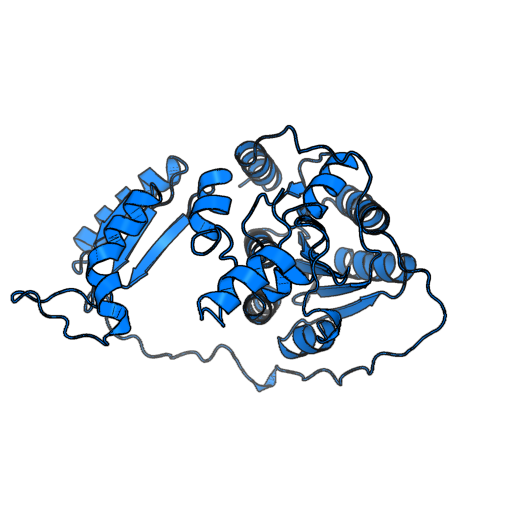.603 -4.529 -17.739 1.00 96.38 288 LEU A N 1
ATOM 2251 C CA . LEU A 1 288 ? 15.217 -4.734 -18.171 1.00 96.38 288 LEU A CA 1
ATOM 2252 C C . LEU A 1 288 ? 14.898 -6.183 -18.574 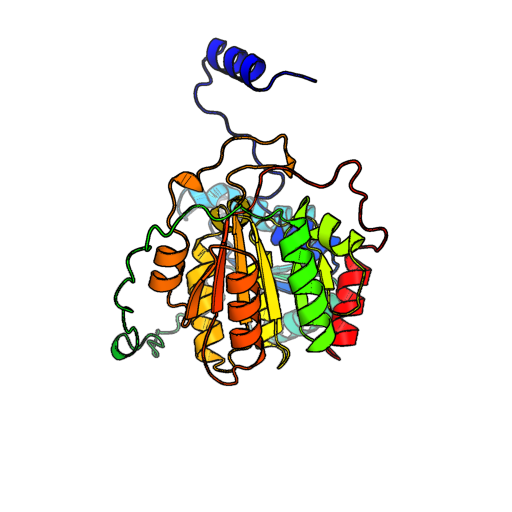1.00 96.38 288 LEU A C 1
ATOM 2254 O O . LEU A 1 288 ? 13.754 -6.604 -18.414 1.00 96.38 288 LEU A O 1
ATOM 2258 N N . ASN A 1 289 ? 15.880 -6.957 -19.049 1.00 96.06 289 ASN A N 1
ATOM 2259 C CA . ASN A 1 289 ? 15.662 -8.358 -19.419 1.00 96.06 289 ASN A CA 1
ATOM 2260 C C . ASN A 1 289 ? 15.446 -9.224 -18.172 1.00 96.06 289 ASN A C 1
ATOM 2262 O O . ASN A 1 289 ? 14.506 -10.018 -18.138 1.00 96.06 289 ASN A O 1
ATOM 2266 N N . ASP A 1 290 ? 16.262 -9.030 -17.131 1.00 95.56 290 ASP A N 1
ATOM 2267 C CA . ASP A 1 290 ? 16.068 -9.680 -15.830 1.00 95.56 290 ASP A CA 1
ATOM 2268 C C . ASP A 1 290 ? 14.711 -9.300 -15.239 1.00 95.56 290 ASP A C 1
ATOM 2270 O O . ASP A 1 290 ? 13.950 -10.161 -14.803 1.00 95.56 290 ASP A O 1
ATOM 2274 N N . PHE A 1 291 ? 14.381 -8.008 -15.284 1.00 97.75 291 PHE A N 1
ATOM 2275 C CA . PHE A 1 291 ? 13.117 -7.492 -14.777 1.00 97.75 291 PHE A CA 1
ATOM 2276 C C . PHE A 1 291 ? 11.917 -8.153 -15.466 1.00 97.75 291 PHE A C 1
ATOM 2278 O O . PHE A 1 291 ? 11.048 -8.715 -14.800 1.00 97.75 291 PHE A O 1
ATOM 2285 N N . GLN A 1 292 ? 11.907 -8.170 -16.803 1.00 98.25 292 GLN A N 1
ATOM 2286 C CA . GLN A 1 292 ? 10.874 -8.835 -17.595 1.00 98.25 292 GLN A CA 1
ATOM 2287 C C . GLN A 1 292 ? 10.799 -10.338 -17.301 1.00 98.25 292 GLN A C 1
ATOM 2289 O O . GLN A 1 292 ? 9.702 -10.881 -17.158 1.00 98.25 292 GLN A O 1
ATOM 2294 N N . LYS A 1 293 ? 11.947 -11.012 -17.170 1.00 97.94 293 LYS A N 1
ATOM 2295 C CA . LYS A 1 293 ? 12.018 -12.432 -16.810 1.00 97.94 293 LYS A CA 1
ATOM 2296 C C . LYS A 1 293 ? 11.359 -12.703 -15.457 1.00 97.94 293 LYS A C 1
ATOM 2298 O O . LYS A 1 293 ? 10.549 -13.621 -15.364 1.00 97.94 293 LYS A O 1
ATOM 2303 N N . TYR A 1 294 ? 11.676 -11.928 -14.421 1.00 98.25 294 TYR A N 1
ATOM 2304 C CA . TYR A 1 294 ? 11.107 -12.137 -13.086 1.00 98.25 294 TYR A CA 1
ATOM 2305 C C . TYR A 1 294 ? 9.603 -11.850 -13.036 1.00 98.25 294 TYR A C 1
ATOM 2307 O O . TYR A 1 294 ? 8.874 -12.575 -12.362 1.00 98.25 294 TYR A O 1
ATOM 2315 N N . ILE A 1 295 ? 9.117 -10.861 -13.794 1.00 98.31 295 ILE A N 1
ATOM 2316 C CA . ILE A 1 295 ? 7.674 -10.612 -13.916 1.00 98.31 295 ILE A CA 1
ATOM 2317 C C . ILE A 1 295 ? 6.976 -11.791 -14.602 1.00 98.31 295 ILE A C 1
ATOM 2319 O O . ILE A 1 295 ? 5.935 -12.229 -14.123 1.00 98.31 295 ILE A O 1
ATOM 2323 N N . ASN A 1 296 ? 7.541 -12.340 -15.682 1.00 98.19 296 ASN A N 1
ATOM 2324 C CA . ASN A 1 296 ? 6.971 -13.522 -16.340 1.00 98.19 296 ASN A CA 1
ATOM 2325 C C . ASN A 1 296 ? 6.911 -14.725 -15.390 1.00 98.19 296 ASN A C 1
ATOM 2327 O O . ASN A 1 296 ? 5.866 -15.360 -15.294 1.00 98.19 296 ASN A O 1
ATOM 2331 N N . LEU A 1 297 ? 7.978 -14.974 -14.619 1.00 97.50 297 LEU A N 1
ATOM 2332 C CA . LEU A 1 297 ? 7.980 -16.031 -13.601 1.00 97.50 297 LEU A CA 1
ATOM 2333 C C . LEU A 1 297 ? 6.849 -15.847 -12.582 1.00 97.50 297 LEU A C 1
ATOM 2335 O O . LEU A 1 297 ? 6.173 -16.814 -12.245 1.00 97.50 297 LEU A O 1
ATOM 2339 N N . PHE A 1 298 ? 6.605 -14.618 -12.120 1.00 98.19 298 PHE A N 1
ATOM 2340 C CA . PHE A 1 298 ? 5.464 -14.323 -11.253 1.00 98.19 298 PHE A CA 1
ATOM 2341 C C . PHE A 1 298 ? 4.119 -14.580 -11.951 1.00 98.19 298 PHE A C 1
ATOM 2343 O O . PHE A 1 298 ? 3.219 -15.183 -11.364 1.00 98.19 298 PHE A O 1
ATOM 2350 N N . LEU A 1 299 ? 3.958 -14.127 -13.196 1.00 97.62 299 LEU A N 1
ATOM 2351 C CA . LEU A 1 299 ? 2.710 -14.264 -13.951 1.00 97.62 299 LEU A CA 1
ATOM 2352 C C . LEU A 1 299 ? 2.363 -15.728 -14.262 1.00 97.62 299 LEU A C 1
ATOM 2354 O O . LEU A 1 299 ? 1.180 -16.055 -14.331 1.00 97.62 299 LEU A O 1
ATOM 2358 N N . GLU A 1 300 ? 3.366 -16.594 -14.405 1.00 96.00 300 GLU A N 1
ATOM 2359 C CA . GLU A 1 300 ? 3.217 -18.028 -14.696 1.00 96.00 300 GLU A CA 1
ATOM 2360 C C . GLU A 1 300 ? 3.056 -18.903 -13.445 1.00 96.00 300 GLU A C 1
ATOM 2362 O O . GLU A 1 300 ? 2.623 -20.054 -13.543 1.00 96.00 300 GLU A O 1
ATOM 2367 N N . ALA A 1 301 ? 3.403 -18.389 -12.265 1.00 94.44 301 ALA A N 1
ATOM 2368 C CA . ALA A 1 301 ? 3.364 -19.175 -11.043 1.00 94.44 301 ALA A CA 1
ATOM 2369 C C . ALA A 1 301 ? 1.934 -19.403 -10.521 1.00 94.44 301 ALA A C 1
ATOM 2371 O O . ALA A 1 301 ? 1.042 -18.591 -10.751 1.00 94.44 301 ALA A O 1
ATOM 2372 N N . ASN A 1 302 ? 1.696 -20.507 -9.806 1.00 90.69 302 ASN A N 1
ATOM 2373 C CA . ASN A 1 302 ? 0.335 -20.936 -9.435 1.00 90.69 302 ASN A CA 1
ATOM 2374 C C . ASN A 1 302 ? 0.158 -21.306 -7.951 1.00 90.69 302 ASN A C 1
ATOM 2376 O O . ASN A 1 302 ? -0.963 -21.579 -7.525 1.00 90.69 302 ASN A O 1
ATOM 2380 N N . ALA A 1 303 ? 1.241 -21.348 -7.173 1.00 86.38 303 ALA A N 1
ATOM 2381 C CA . ALA A 1 303 ? 1.226 -21.641 -5.741 1.00 86.38 303 ALA A CA 1
ATOM 2382 C C . ALA A 1 303 ? 2.487 -21.058 -5.087 1.00 86.38 303 ALA A C 1
ATOM 2384 O O . ALA A 1 303 ? 3.572 -21.145 -5.663 1.00 86.38 303 ALA A O 1
ATOM 2385 N N . GLY A 1 304 ? 2.332 -20.464 -3.905 1.00 89.44 304 GLY A N 1
ATOM 2386 C CA . GLY A 1 304 ? 3.373 -19.703 -3.216 1.00 89.44 304 GLY A CA 1
ATOM 2387 C C . GLY A 1 304 ? 2.843 -18.430 -2.552 1.00 89.44 304 GLY A C 1
ATOM 2388 O O . GLY A 1 304 ? 1.651 -18.108 -2.625 1.00 89.44 304 GLY A O 1
ATOM 2389 N N . GLY A 1 305 ? 3.738 -17.729 -1.864 1.00 93.12 305 GLY A N 1
ATOM 2390 C CA . GLY A 1 305 ? 3.485 -16.478 -1.161 1.00 93.12 305 GLY A CA 1
ATOM 2391 C C . GLY A 1 305 ? 3.755 -15.224 -1.993 1.00 93.12 305 GLY A C 1
ATOM 2392 O O . GLY A 1 305 ? 3.316 -15.088 -3.129 1.00 93.12 305 GLY A O 1
ATOM 2393 N N . ALA A 1 306 ? 4.401 -14.234 -1.377 1.00 96.88 306 ALA A N 1
ATOM 2394 C CA . ALA A 1 306 ? 4.670 -12.953 -2.024 1.00 96.88 306 ALA A CA 1
ATOM 2395 C C . ALA A 1 306 ? 5.959 -12.989 -2.861 1.00 96.88 306 ALA A C 1
ATOM 2397 O O . ALA A 1 306 ? 6.988 -13.501 -2.411 1.00 96.88 306 ALA A O 1
ATOM 2398 N N . HIS A 1 307 ? 5.924 -12.343 -4.030 1.00 98.25 307 HIS A N 1
ATOM 2399 C CA . HIS A 1 307 ? 7.120 -12.025 -4.818 1.00 98.25 307 HIS A CA 1
ATOM 2400 C C . HIS A 1 307 ? 7.597 -10.607 -4.512 1.00 98.25 307 HIS A C 1
ATOM 2402 O O . HIS A 1 307 ? 6.786 -9.686 -4.439 1.00 98.25 307 HIS A O 1
ATOM 2408 N N . PHE A 1 308 ? 8.906 -10.419 -4.385 1.00 98.56 308 PHE A N 1
ATOM 2409 C CA . PHE A 1 308 ? 9.568 -9.124 -4.329 1.00 98.56 308 PHE A CA 1
ATOM 2410 C C . PHE A 1 308 ? 10.536 -8.991 -5.504 1.00 98.56 308 PHE A C 1
ATOM 2412 O O . PHE A 1 308 ? 11.365 -9.875 -5.732 1.00 98.56 308 PHE A O 1
ATOM 2419 N N . ILE A 1 309 ? 10.446 -7.890 -6.248 1.00 98.44 309 ILE A N 1
ATOM 2420 C CA . ILE A 1 309 ? 11.363 -7.596 -7.354 1.00 98.44 309 ILE A CA 1
ATOM 2421 C C . ILE A 1 309 ? 11.964 -6.211 -7.135 1.00 98.44 309 ILE A C 1
ATOM 2423 O O . ILE A 1 309 ? 11.249 -5.212 -7.145 1.00 98.44 309 ILE A O 1
ATOM 2427 N N . TYR A 1 310 ? 13.281 -6.153 -6.970 1.00 98.25 310 TYR A N 1
ATOM 2428 C CA . TYR A 1 310 ? 14.037 -4.908 -6.889 1.00 98.25 310 TYR A CA 1
ATOM 2429 C C . TYR A 1 310 ? 14.592 -4.534 -8.265 1.00 98.25 310 TYR A C 1
ATOM 2431 O O . TYR A 1 310 ? 15.198 -5.375 -8.931 1.00 98.25 310 TYR A O 1
ATOM 2439 N N . LEU A 1 311 ? 14.438 -3.272 -8.667 1.00 96.88 311 LEU A N 1
ATOM 2440 C CA . LEU A 1 311 ? 15.102 -2.703 -9.836 1.00 96.88 311 LEU A CA 1
ATOM 2441 C C . LEU A 1 311 ? 15.610 -1.293 -9.513 1.00 96.88 311 LEU A C 1
ATOM 2443 O O . LEU A 1 311 ? 14.820 -0.386 -9.240 1.00 96.88 311 LEU A O 1
ATOM 2447 N N . ALA A 1 312 ? 16.924 -1.096 -9.618 1.00 95.06 312 ALA A N 1
ATOM 2448 C CA . ALA A 1 312 ? 17.510 0.239 -9.613 1.00 95.06 312 ALA A CA 1
ATOM 2449 C C . ALA A 1 312 ? 17.151 0.973 -10.916 1.00 95.06 312 ALA A C 1
ATOM 2451 O O . ALA A 1 312 ? 17.236 0.400 -12.006 1.00 95.06 312 ALA A O 1
ATOM 2452 N N . ILE A 1 313 ? 16.767 2.245 -10.813 1.00 95.06 313 ILE A N 1
ATOM 2453 C CA . ILE A 1 313 ? 16.353 3.087 -11.939 1.00 95.06 313 ILE A CA 1
ATOM 2454 C C . ILE A 1 313 ? 17.053 4.453 -11.920 1.00 95.06 313 ILE A C 1
ATOM 2456 O O . ILE A 1 313 ? 17.531 4.934 -10.895 1.00 95.06 313 ILE A O 1
ATOM 2460 N N . LYS A 1 314 ? 17.104 5.111 -13.081 1.00 92.75 314 LYS A N 1
ATOM 2461 C CA . LYS A 1 314 ? 17.606 6.482 -13.215 1.00 92.75 314 LYS A CA 1
ATOM 2462 C C . LYS A 1 314 ? 16.726 7.455 -12.429 1.00 92.75 314 LYS A C 1
ATOM 2464 O O . LYS A 1 314 ? 15.499 7.337 -12.431 1.00 92.75 314 LYS A O 1
ATOM 2469 N N . LYS A 1 315 ? 17.370 8.469 -11.849 1.00 90.94 315 LYS A N 1
ATOM 2470 C CA . LYS A 1 315 ? 16.706 9.652 -11.289 1.00 90.94 315 LYS A CA 1
ATOM 2471 C C . LYS A 1 315 ? 15.964 10.424 -12.373 1.00 90.94 315 LYS A C 1
ATOM 2473 O O . LYS A 1 315 ? 16.384 10.458 -13.532 1.00 90.94 315 LYS A O 1
ATOM 2478 N N . GLY A 1 316 ? 14.898 11.096 -11.965 1.00 85.50 316 GLY A N 1
ATOM 2479 C CA . GLY A 1 316 ? 14.112 11.970 -12.816 1.00 85.50 316 GLY A CA 1
ATOM 2480 C C . GLY A 1 316 ? 12.816 11.344 -13.320 1.00 85.50 316 GLY A C 1
ATOM 2481 O O . GLY A 1 316 ? 12.345 10.286 -12.899 1.00 85.50 316 GLY A O 1
ATOM 2482 N N . SER A 1 317 ? 12.169 12.084 -14.206 1.00 84.62 317 SER A N 1
ATOM 2483 C CA . SER A 1 317 ? 10.918 11.709 -14.857 1.00 84.62 317 SER A CA 1
ATOM 2484 C C . SER A 1 317 ? 10.901 12.275 -16.259 1.00 84.62 317 SER A C 1
ATOM 2486 O O . SER A 1 317 ? 11.658 13.197 -16.561 1.00 84.62 317 SER A O 1
ATOM 2488 N N . LYS A 1 318 ? 9.975 11.784 -17.079 1.00 83.81 318 LYS A N 1
ATOM 2489 C CA . LYS A 1 318 ? 9.639 12.437 -18.345 1.00 83.81 318 LYS A CA 1
ATOM 2490 C C . LYS A 1 318 ? 9.360 13.935 -18.120 1.00 83.81 318 LYS A C 1
ATOM 2492 O O . LYS A 1 318 ? 8.705 14.309 -17.141 1.00 83.81 318 LYS A O 1
ATOM 2497 N N . GLU A 1 319 ? 9.868 14.779 -19.012 1.00 83.44 319 GLU A N 1
ATOM 2498 C CA . GLU A 1 319 ? 9.580 16.215 -19.004 1.00 83.44 319 GLU A CA 1
ATOM 2499 C C . GLU A 1 319 ? 8.101 16.482 -19.315 1.00 83.44 319 GLU A C 1
ATOM 2501 O O . GLU A 1 319 ? 7.469 15.735 -20.063 1.00 83.44 319 GLU A O 1
ATOM 2506 N N . ASN A 1 320 ? 7.548 17.556 -18.742 1.00 82.50 320 ASN A N 1
ATOM 2507 C CA . ASN A 1 320 ? 6.155 17.981 -18.947 1.00 82.50 320 ASN A CA 1
ATOM 2508 C C . ASN A 1 320 ? 5.101 16.898 -18.644 1.00 82.50 320 ASN A C 1
ATOM 2510 O O . ASN A 1 320 ? 4.061 16.834 -19.294 1.00 82.50 320 ASN A O 1
ATOM 2514 N N . LEU A 1 321 ? 5.366 16.062 -17.635 1.00 85.81 321 LEU A N 1
ATOM 2515 C CA . LEU A 1 321 ? 4.471 14.987 -17.216 1.00 85.81 321 LEU A CA 1
ATOM 2516 C C . LEU A 1 321 ? 3.101 15.525 -16.767 1.00 85.81 321 LEU A C 1
ATOM 2518 O O . LEU A 1 321 ? 2.990 16.271 -15.785 1.00 85.81 321 LEU A O 1
ATOM 2522 N N . GLY A 1 322 ? 2.054 15.096 -17.465 1.00 84.56 322 GLY A N 1
ATOM 2523 C CA . GLY A 1 322 ? 0.667 15.419 -17.179 1.00 84.56 322 GLY A CA 1
ATOM 2524 C C . GLY A 1 322 ? 0.157 14.803 -15.874 1.00 84.56 322 GLY A C 1
ATOM 2525 O O . GLY A 1 322 ? 0.786 13.956 -15.234 1.00 84.56 322 GLY A O 1
ATOM 2526 N N . ARG A 1 323 ? -1.028 15.249 -15.456 1.00 87.19 323 ARG A N 1
ATOM 2527 C CA . ARG A 1 323 ? -1.779 14.636 -14.353 1.00 87.19 323 ARG A CA 1
ATOM 2528 C C . ARG A 1 323 ? -2.894 13.752 -14.923 1.00 87.19 323 ARG A C 1
ATOM 2530 O O . ARG A 1 323 ? -3.467 14.130 -15.947 1.00 87.19 323 ARG A O 1
ATOM 2537 N N . PRO A 1 324 ? -3.228 12.624 -14.267 1.00 88.75 324 PRO A N 1
ATOM 2538 C CA . PRO A 1 324 ? -4.405 11.843 -14.613 1.00 88.75 324 PRO A CA 1
ATOM 2539 C C . PRO A 1 324 ? -5.651 12.722 -14.687 1.00 88.75 324 PRO A C 1
ATOM 2541 O O . PRO A 1 324 ? -5.883 13.539 -13.796 1.00 88.75 324 PRO A O 1
ATOM 2544 N N . LYS A 1 325 ? -6.426 12.572 -15.766 1.00 91.19 325 LYS A N 1
ATOM 2545 C CA . LYS A 1 325 ? -7.681 13.315 -15.969 1.00 91.19 325 LYS A CA 1
ATOM 2546 C C . LYS A 1 325 ? -8.875 12.627 -15.306 1.00 91.19 325 LYS A C 1
ATOM 2548 O O . LYS A 1 325 ? -9.881 13.276 -15.046 1.00 91.19 325 LYS A O 1
ATOM 2553 N N . ILE A 1 326 ? -8.761 11.324 -15.053 1.00 92.62 326 ILE A N 1
ATOM 2554 C CA . ILE A 1 326 ? -9.758 10.533 -14.333 1.00 92.62 326 ILE A CA 1
ATOM 2555 C C . ILE A 1 326 ? -9.722 10.866 -12.837 1.00 92.62 326 ILE A C 1
ATOM 2557 O O . ILE A 1 326 ? -8.644 11.020 -12.254 1.00 92.62 326 ILE A O 1
ATOM 2561 N N . LEU A 1 327 ? -10.894 10.976 -12.209 1.00 93.50 327 LEU A N 1
ATOM 2562 C CA . LEU A 1 327 ? -10.973 11.222 -10.773 1.00 93.50 327 LEU A CA 1
ATOM 2563 C C . LEU A 1 327 ? -10.604 9.949 -9.990 1.00 93.50 327 LEU A C 1
ATOM 2565 O O . LEU A 1 327 ? -10.971 8.850 -10.409 1.00 93.50 327 LEU A O 1
ATOM 2569 N N . PRO A 1 328 ? -9.944 10.062 -8.823 1.00 92.81 328 PRO A N 1
ATOM 2570 C CA . PRO A 1 328 ? -9.570 8.903 -8.007 1.00 92.81 328 PRO A CA 1
ATOM 2571 C C . PRO A 1 328 ? -10.738 7.960 -7.673 1.00 92.81 328 PRO A C 1
ATOM 2573 O O . PRO A 1 328 ? -10.601 6.744 -7.781 1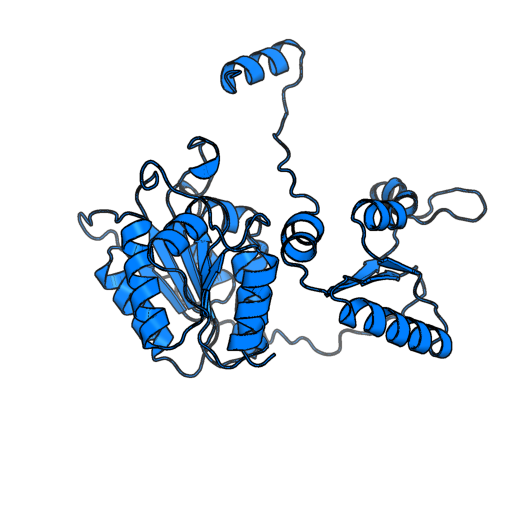.00 92.81 328 PRO A O 1
ATOM 2576 N N . GLN A 1 329 ? -11.913 8.505 -7.343 1.00 92.50 329 GLN A N 1
ATOM 2577 C CA . GLN A 1 329 ? -13.124 7.711 -7.092 1.00 92.50 329 GLN A CA 1
ATOM 2578 C C . GLN A 1 329 ? -13.574 6.888 -8.313 1.00 92.50 329 GLN A C 1
ATOM 2580 O O . GLN A 1 329 ? -14.029 5.754 -8.166 1.00 92.50 329 GLN A O 1
ATOM 2585 N N . ASP A 1 330 ? -13.392 7.417 -9.526 1.00 94.38 330 ASP A N 1
ATOM 2586 C CA . ASP A 1 330 ? -13.760 6.720 -10.759 1.00 94.38 330 ASP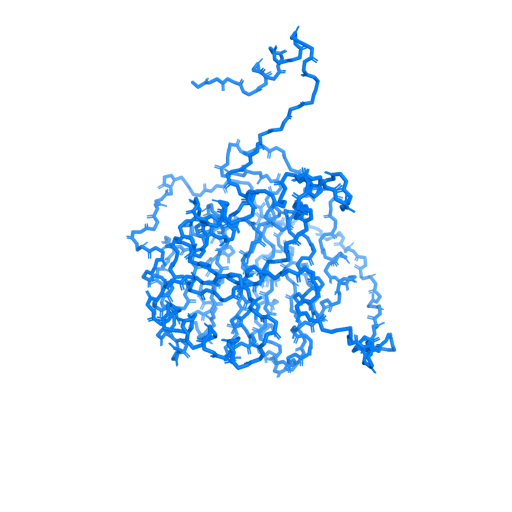 A CA 1
ATOM 2587 C C . ASP A 1 330 ? -12.753 5.612 -11.080 1.00 94.38 330 ASP A C 1
ATOM 2589 O O . ASP A 1 330 ? -13.144 4.554 -11.571 1.00 94.38 330 ASP A O 1
ATOM 2593 N N . VAL A 1 331 ? -11.473 5.802 -10.731 1.00 94.56 331 VAL A N 1
ATOM 2594 C CA . VAL A 1 331 ? -10.453 4.740 -10.785 1.00 94.56 331 VAL A CA 1
ATOM 2595 C C . VAL A 1 331 ? -10.825 3.594 -9.843 1.00 94.56 331 VAL A C 1
ATOM 2597 O O . VAL A 1 331 ? -10.809 2.437 -10.262 1.00 94.56 331 VAL A O 1
ATOM 2600 N N . ALA A 1 332 ? -11.202 3.898 -8.595 1.00 91.69 332 ALA A N 1
ATOM 2601 C CA . ALA A 1 332 ? -11.635 2.883 -7.632 1.00 91.69 332 ALA A CA 1
ATOM 2602 C C . ALA A 1 332 ? -12.882 2.129 -8.123 1.00 91.69 332 ALA A C 1
ATOM 2604 O O . ALA A 1 332 ? -12.897 0.899 -8.124 1.00 91.69 332 ALA A O 1
ATOM 2605 N N . LYS A 1 333 ? -13.895 2.850 -8.621 1.00 92.19 333 LYS A N 1
ATOM 2606 C CA . LYS A 1 333 ? -15.117 2.250 -9.175 1.00 92.19 333 LYS A CA 1
ATOM 2607 C C . LYS A 1 333 ? -14.833 1.372 -10.395 1.00 92.19 333 LYS A C 1
ATOM 2609 O O . LYS A 1 333 ? -15.354 0.265 -10.494 1.00 92.19 333 LYS A O 1
ATOM 2614 N N . ARG A 1 334 ? -13.983 1.840 -11.314 1.00 94.69 334 ARG A N 1
ATOM 2615 C CA . ARG A 1 334 ? -13.551 1.082 -12.497 1.00 94.69 334 ARG A CA 1
ATOM 2616 C C . ARG A 1 334 ? -12.867 -0.224 -12.108 1.00 94.69 334 ARG A C 1
ATOM 2618 O O . ARG A 1 334 ? -13.149 -1.253 -12.715 1.00 94.69 334 ARG A O 1
ATOM 2625 N N . LEU A 1 335 ? -12.013 -0.181 -11.090 1.00 92.69 335 LEU A N 1
ATOM 2626 C CA . LEU A 1 335 ? -11.332 -1.358 -10.569 1.00 92.69 335 LEU A CA 1
ATOM 2627 C C . LEU A 1 335 ? -12.309 -2.336 -9.889 1.00 92.69 335 LEU A C 1
ATOM 2629 O O . LEU A 1 335 ? -12.203 -3.537 -10.120 1.00 92.69 335 LEU A O 1
ATOM 2633 N N . SER A 1 336 ? -13.281 -1.843 -9.109 1.00 88.81 336 SER A N 1
ATOM 2634 C CA . SER A 1 336 ? -14.341 -2.685 -8.520 1.00 88.81 336 SER A CA 1
ATOM 2635 C C . SER A 1 336 ? -15.120 -3.424 -9.605 1.00 88.81 336 SER A C 1
ATOM 2637 O O . SER A 1 336 ? -15.250 -4.644 -9.556 1.00 88.81 336 SER A O 1
ATOM 2639 N N . ASN A 1 337 ? -15.528 -2.703 -10.657 1.00 90.56 337 ASN A N 1
ATOM 2640 C CA . ASN A 1 337 ? -16.214 -3.290 -11.807 1.00 90.56 337 ASN A CA 1
ATOM 2641 C C . ASN A 1 337 ? -15.353 -4.349 -12.512 1.00 90.56 337 ASN A C 1
ATOM 2643 O O . ASN A 1 337 ? -15.865 -5.398 -12.892 1.00 90.56 337 ASN A O 1
ATOM 2647 N N . PHE A 1 338 ? -14.050 -4.096 -12.674 1.00 88.31 338 PHE A N 1
ATOM 2648 C CA . PHE A 1 338 ? -13.115 -5.063 -13.256 1.00 88.31 338 PHE A CA 1
ATOM 2649 C C . PHE A 1 338 ? -13.021 -6.345 -12.414 1.00 88.31 338 PHE A C 1
ATOM 2651 O O . PHE A 1 338 ? -12.972 -7.444 -12.959 1.00 88.31 338 PHE A O 1
ATOM 2658 N N . LEU A 1 339 ? -13.032 -6.206 -11.088 1.00 87.00 339 LEU A N 1
ATOM 2659 C CA . LEU A 1 339 ? -13.004 -7.316 -10.136 1.00 87.00 339 LEU A CA 1
ATOM 2660 C C . LEU A 1 339 ? -14.363 -8.016 -9.963 1.00 87.00 339 LEU A C 1
ATOM 2662 O O . LEU A 1 339 ? -14.413 -9.065 -9.325 1.00 87.00 339 LEU A O 1
ATOM 2666 N N . SER A 1 340 ? -15.444 -7.469 -10.536 1.00 79.94 340 SER A N 1
ATOM 2667 C CA . SER A 1 340 ? -16.833 -7.883 -10.274 1.00 79.94 340 SER A CA 1
ATOM 2668 C C . SER A 1 340 ? -17.216 -7.824 -8.783 1.00 79.94 340 SER A C 1
ATOM 2670 O O . SER A 1 340 ? -17.967 -8.676 -8.308 1.00 79.94 340 SER A O 1
ATOM 2672 N N . LEU A 1 341 ? -16.666 -6.842 -8.054 1.00 58.78 341 LEU A N 1
ATOM 2673 C CA . LEU A 1 341 ? -16.912 -6.574 -6.628 1.00 58.78 341 LEU A CA 1
ATOM 2674 C C . LEU A 1 341 ? -17.978 -5.502 -6.406 1.00 58.78 341 LEU A C 1
ATOM 2676 O O . LEU A 1 341 ? -17.943 -4.486 -7.148 1.00 58.78 341 LEU A O 1
#

Foldseek 3Di:
DDDPVVVQVVCVVVPNPDDDDDPPPPPCCLQQPCVQQLAADEAEAEQAQAADPVRDGPGDPVNVVCNVCVVVVCVVSVAAEDAQDLDPVVNVVVVVVQVVCVVVSGYYYYHYYPPSDDDDDPPDPVCPVVPLPLPDPDPDDPDDDDDAAALLLLLLLVLVVCVVLVAAEEFFEAQNLLSNVVSDDDLRYAYRHTPQLCQQVVQLVVVLVALGQTEREHELQSCVVCVVVLLVQQVSQQVSFFLRAEYEYEYAQAPLRVPTDGDCSVVDDVQSSSSVSHAPAGEEDSYSVSSSVQVVVSSPDGTGGYHYYYGYHHGYHDPPRDDDPDRSNVSSVSNCVSRVD